Protein AF-A0A3D3NXU4-F1 (afdb_monomer)

Secondary structure (DSSP, 8-state):
--PPP------------PPPPPPSEEEEETTEEEEPP-TTPPPPSS-SHHHHHHHHHHHHHHHHHHHHHH-S--TTTHHHHHHHGGGGHHHH-SPPHHHHHHHHHTS-SS--PPPEEEETTEEEETTHHHHHHHHHHHHHHIIIIISS--HHHHHHHHHHHTT--TTS-----SBPPTTS-SSHHHHHHHHHHHHHHSTTTTTT---HHHHHHHHHHHHHHHHPPPSSHHHHHHHHHHHHHSTTSS-HHHHHHHHHHHHHT--TTS---GGGGS-GGGTS-B--

Nearest PDB structures (foldseek):
  6crl-assembly1_A  TM=3.590E-01  e=2.665E+00  Porphyromonas gingivalis W83
  8khv-assembly1_A  TM=3.926E-01  e=4.636E+00  Spirosoma fluviale

Radius of gyration: 23.17 Å; Cα contacts (8 Å, |Δi|>4): 387; chains: 1; bounding box: 87×52×62 Å

Sequence (284 aa):
MKSAPILLALAGVTALAATKPKPEFQYQSAGIAIPVPTADEPKAAAFGPESVRAAARYMEDGALSWVREKSCVNCHTTGPYLSERPALTPWLGKPSEEVLANFIEAVPEQVKPQQETEKDGHRYYAGSWTSIWRSLGLAEWDRHVTGALSPHTDLSLREMFERQSASGAFVSYGEVEIPHITTDFELTLQAARAVTAAPGWLEKQTDPALLARIGKMKDWLRDAPPRNDFDRVLRLQLAHYFPGLVTPAQTGSALALLAAKQHADGGWSTRDFSAVEDWHYKMS

pLDDT: mean 88.88, std 15.05, range [32.56, 98.81]

Structure (mmCIF, N/CA/C/O backbone):
data_AF-A0A3D3NXU4-F1
#
_entry.id   AF-A0A3D3NXU4-F1
#
loop_
_atom_site.group_PDB
_atom_site.id
_atom_site.type_symbol
_atom_site.label_atom_id
_atom_site.label_alt_id
_atom_site.label_comp_id
_atom_site.label_asym_id
_atom_site.label_entity_id
_atom_site.label_seq_id
_atom_site.pdbx_PDB_ins_code
_atom_site.Cartn_x
_atom_site.Cartn_y
_atom_site.Cartn_z
_atom_site.occupancy
_atom_site.B_iso_or_equiv
_atom_site.auth_seq_id
_atom_site.auth_comp_id
_atom_site.auth_asym_id
_atom_site.auth_atom_id
_atom_site.pdbx_PDB_model_num
ATOM 1 N N . MET A 1 1 ? 65.497 -30.003 37.785 1.00 41.75 1 MET A N 1
ATOM 2 C CA . MET A 1 1 ? 64.188 -29.357 38.018 1.00 41.75 1 MET A CA 1
ATOM 3 C C . MET A 1 1 ? 63.378 -29.497 36.740 1.00 41.75 1 MET A C 1
ATOM 5 O O . MET A 1 1 ? 63.751 -28.898 35.744 1.00 41.75 1 MET A O 1
ATOM 9 N N . LYS A 1 2 ? 62.393 -30.402 36.714 1.00 34.44 2 LYS A N 1
ATOM 10 C CA . LYS A 1 2 ? 61.568 -30.687 35.530 1.00 34.44 2 LYS A CA 1
ATOM 11 C C . LYS A 1 2 ? 60.219 -29.995 35.716 1.00 34.44 2 LYS A C 1
ATOM 13 O O . LYS A 1 2 ? 59.498 -30.324 36.652 1.00 34.44 2 LYS A O 1
ATOM 18 N N . SER A 1 3 ? 59.940 -29.014 34.870 1.00 34.72 3 SER A N 1
ATOM 19 C CA . SER A 1 3 ? 58.708 -28.227 34.866 1.00 34.72 3 SER A CA 1
ATOM 20 C C . SER A 1 3 ? 57.551 -29.073 34.326 1.00 34.72 3 SER A C 1
ATOM 22 O O . SER A 1 3 ? 57.655 -29.628 33.233 1.00 34.72 3 SER A O 1
ATOM 24 N N . ALA A 1 4 ? 56.471 -29.196 35.098 1.00 32.56 4 ALA A N 1
ATOM 25 C CA . ALA A 1 4 ? 55.228 -29.840 34.677 1.00 32.56 4 ALA A CA 1
ATOM 26 C C . ALA A 1 4 ? 54.357 -28.846 33.882 1.00 32.56 4 ALA A C 1
ATOM 28 O O . ALA A 1 4 ? 54.323 -27.668 34.249 1.00 32.56 4 ALA A O 1
ATOM 29 N N . PRO A 1 5 ? 53.640 -29.269 32.826 1.00 40.19 5 PRO A N 1
ATOM 30 C CA . PRO A 1 5 ? 52.708 -28.395 32.133 1.00 40.19 5 PRO A CA 1
ATOM 31 C C . PRO A 1 5 ? 51.390 -28.319 32.914 1.00 40.19 5 PRO A C 1
ATOM 33 O O . PRO A 1 5 ? 50.798 -29.336 33.275 1.00 40.19 5 PRO A O 1
ATOM 36 N N . ILE A 1 6 ? 50.933 -27.096 33.172 1.00 38.22 6 ILE A N 1
ATOM 37 C CA . ILE A 1 6 ? 49.609 -26.807 33.724 1.00 38.22 6 ILE A CA 1
ATOM 38 C C . ILE A 1 6 ? 48.600 -26.952 32.579 1.00 38.22 6 ILE A C 1
ATOM 40 O O . ILE A 1 6 ? 48.608 -26.159 31.639 1.00 38.22 6 ILE A O 1
ATOM 44 N N . LEU A 1 7 ? 47.740 -27.971 32.649 1.00 35.03 7 LEU A N 1
ATOM 45 C CA . LEU A 1 7 ? 46.549 -28.066 31.806 1.00 35.03 7 LEU A CA 1
ATOM 46 C C . LEU A 1 7 ? 45.535 -27.020 32.295 1.00 35.03 7 LEU A C 1
ATOM 48 O O . LEU A 1 7 ? 44.917 -27.189 33.345 1.00 35.03 7 LEU A O 1
ATOM 52 N N . LEU A 1 8 ? 45.365 -25.937 31.537 1.00 37.75 8 LEU A N 1
ATOM 53 C CA . LEU A 1 8 ? 44.243 -25.019 31.713 1.00 37.75 8 LEU A CA 1
ATOM 54 C C . LEU A 1 8 ? 43.010 -25.648 31.047 1.00 37.75 8 LEU A C 1
ATOM 56 O O . LEU A 1 8 ? 42.896 -25.669 29.822 1.00 37.75 8 LEU A O 1
ATOM 60 N N . ALA A 1 9 ? 42.096 -26.194 31.845 1.00 37.34 9 ALA A N 1
ATOM 61 C CA . ALA A 1 9 ? 40.790 -26.619 31.358 1.00 37.34 9 ALA A CA 1
ATOM 62 C C . ALA A 1 9 ? 39.940 -25.371 31.061 1.00 37.34 9 ALA A C 1
ATOM 64 O O . ALA A 1 9 ? 39.462 -24.707 31.982 1.00 37.34 9 ALA A O 1
ATOM 65 N N . LEU A 1 10 ? 39.754 -25.037 29.779 1.00 42.12 10 LEU A N 1
ATOM 66 C CA . LEU A 1 10 ? 38.713 -24.099 29.362 1.00 42.12 10 LEU A CA 1
ATOM 67 C C . LEU A 1 10 ? 37.350 -24.766 29.586 1.00 42.12 10 LEU A C 1
ATOM 69 O O . LEU A 1 10 ? 36.904 -25.586 28.785 1.00 42.12 10 LEU A O 1
ATOM 73 N N . ALA A 1 11 ? 36.679 -24.408 30.678 1.00 41.69 11 ALA A N 1
ATOM 74 C CA . ALA A 1 11 ? 35.260 -24.677 30.846 1.00 41.69 11 ALA A CA 1
ATOM 75 C C . ALA A 1 11 ? 34.479 -23.764 29.887 1.00 41.69 11 ALA A C 1
ATOM 77 O O . ALA A 1 11 ? 34.244 -22.590 30.169 1.00 41.69 11 ALA A O 1
ATOM 78 N N . GLY A 1 12 ? 34.117 -24.298 28.721 1.00 41.03 12 GLY A N 1
ATOM 79 C CA . GLY A 1 12 ? 33.196 -23.648 27.798 1.00 41.03 12 GLY A CA 1
ATOM 80 C C . GLY A 1 12 ? 31.799 -23.606 28.408 1.00 41.03 12 GLY A C 1
ATOM 81 O O . GLY A 1 12 ? 31.070 -24.594 28.357 1.00 41.03 12 GLY A O 1
ATOM 82 N N . VAL A 1 13 ? 31.419 -22.467 28.984 1.00 44.47 13 VAL A N 1
ATOM 83 C CA . VAL A 1 13 ? 30.023 -22.187 29.329 1.00 44.47 13 VAL A CA 1
ATOM 84 C C . VAL A 1 13 ? 29.295 -21.884 28.023 1.00 44.47 13 VAL A C 1
ATOM 86 O O . VAL A 1 13 ? 29.290 -20.757 27.533 1.00 44.47 13 VAL A O 1
ATOM 89 N N . THR A 1 14 ? 28.707 -22.913 27.422 1.00 46.19 14 THR A N 1
ATOM 90 C CA . THR A 1 14 ? 27.688 -22.742 26.389 1.00 46.19 14 THR A CA 1
ATOM 91 C C . THR A 1 14 ? 26.425 -22.243 27.080 1.00 46.19 14 THR A C 1
ATOM 93 O O . THR A 1 14 ? 25.644 -23.011 27.636 1.00 46.19 14 THR A O 1
ATOM 96 N N . ALA A 1 15 ? 26.237 -20.925 27.099 1.00 48.47 15 ALA A N 1
ATOM 97 C CA . ALA A 1 15 ? 24.956 -20.344 27.461 1.00 48.47 15 ALA A CA 1
ATOM 98 C C . ALA A 1 15 ? 23.952 -20.708 26.357 1.00 48.47 15 ALA A C 1
ATOM 100 O O . ALA A 1 15 ? 23.868 -20.040 25.328 1.00 48.47 15 ALA A O 1
ATOM 101 N N . LEU A 1 16 ? 23.222 -21.809 26.549 1.00 48.44 16 LEU A N 1
ATOM 102 C CA . LEU A 1 16 ? 21.999 -22.090 25.807 1.00 48.44 16 LEU A CA 1
ATOM 103 C C . LEU A 1 16 ? 21.055 -20.915 26.070 1.00 48.44 16 LEU A C 1
ATOM 105 O O . LEU A 1 16 ? 20.553 -20.756 27.182 1.00 48.44 16 LEU A O 1
ATOM 109 N N . ALA A 1 17 ? 20.867 -20.054 25.070 1.00 53.06 17 ALA A N 1
ATOM 110 C CA . ALA A 1 17 ? 19.869 -19.001 25.127 1.00 53.06 17 ALA A CA 1
ATOM 111 C C . ALA A 1 17 ? 18.510 -19.662 25.399 1.00 53.06 17 ALA A C 1
ATOM 113 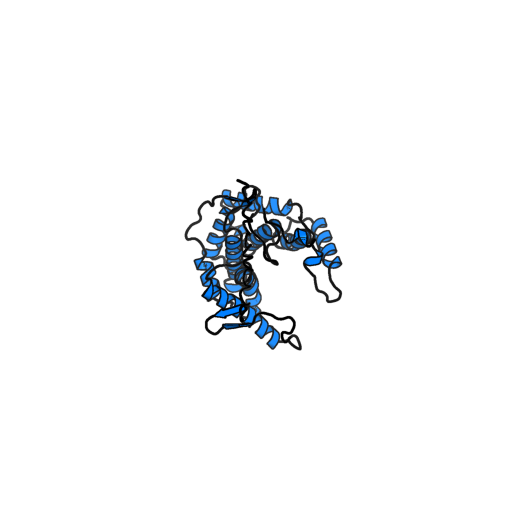O O . ALA A 1 17 ? 17.988 -20.387 24.553 1.00 53.06 17 ALA A O 1
ATOM 114 N N . ALA A 1 18 ? 17.974 -19.467 26.605 1.00 56.06 18 ALA A N 1
ATOM 115 C CA . ALA A 1 18 ? 16.667 -19.984 26.970 1.00 56.06 18 ALA A CA 1
ATOM 116 C C . ALA A 1 18 ? 15.633 -19.406 25.997 1.00 56.06 18 ALA A C 1
ATOM 118 O O . ALA A 1 18 ? 15.482 -18.186 25.885 1.00 56.06 18 ALA A O 1
ATOM 119 N N . THR A 1 19 ? 14.947 -20.281 25.265 1.00 62.41 19 THR A N 1
ATOM 120 C CA . THR A 1 19 ? 13.846 -19.887 24.394 1.00 62.41 19 THR A CA 1
ATOM 121 C C . THR A 1 19 ? 12.764 -19.259 25.264 1.00 62.41 19 THR A C 1
ATOM 123 O O . THR A 1 19 ? 12.227 -19.896 26.171 1.00 62.41 19 THR A O 1
ATOM 126 N N . LYS A 1 20 ? 12.473 -17.972 25.039 1.00 66.12 20 LYS A N 1
ATOM 127 C CA . LYS A 1 20 ? 11.367 -17.303 25.733 1.00 66.12 20 LYS A CA 1
ATOM 128 C C . LYS A 1 20 ? 10.079 -18.095 25.464 1.00 66.12 20 LYS A C 1
ATOM 130 O O . LYS A 1 20 ? 9.863 -18.490 24.314 1.00 66.12 20 LYS A O 1
ATOM 135 N N . PRO A 1 21 ? 9.236 -18.339 26.484 1.00 76.38 21 PRO A N 1
ATOM 136 C CA . PRO A 1 21 ? 7.956 -18.994 26.266 1.00 76.38 21 PRO A CA 1
ATOM 137 C C . PRO A 1 21 ? 7.141 -18.178 25.259 1.00 76.38 21 PRO A C 1
ATOM 139 O O . PRO A 1 21 ? 7.146 -16.945 25.304 1.00 76.38 21 PRO A O 1
ATOM 142 N N . LYS A 1 22 ? 6.481 -18.870 24.323 1.00 77.06 22 LYS A N 1
ATOM 143 C CA . LYS A 1 22 ? 5.578 -18.219 23.368 1.00 77.06 22 LYS A CA 1
ATOM 144 C C . LYS A 1 22 ? 4.460 -17.512 24.149 1.00 77.06 22 LYS A C 1
ATOM 146 O O . LYS A 1 22 ? 3.996 -18.079 25.141 1.00 77.06 22 LYS A O 1
ATOM 151 N N . PRO A 1 23 ? 4.044 -16.301 23.740 1.00 83.88 23 PRO A N 1
ATOM 152 C CA . PRO A 1 23 ? 2.923 -15.631 24.384 1.00 83.88 23 PRO A CA 1
ATOM 153 C C . PRO A 1 23 ? 1.650 -16.471 24.224 1.00 83.88 23 PRO A C 1
ATOM 155 O O . PRO A 1 23 ? 1.498 -17.192 23.241 1.00 83.88 23 PRO A O 1
ATOM 158 N N . GLU A 1 24 ? 0.745 -16.384 25.196 1.00 87.94 24 GLU A N 1
ATOM 159 C CA . GLU A 1 24 ? -0.556 -17.065 25.142 1.00 87.94 24 GLU A CA 1
ATOM 160 C C . GLU A 1 24 ? -1.484 -16.424 24.095 1.00 87.94 24 GLU A C 1
ATOM 162 O O . GLU A 1 24 ? -2.215 -17.112 23.380 1.00 87.94 24 GLU A O 1
ATOM 167 N N . PHE A 1 25 ? -1.395 -15.101 23.954 1.00 91.31 2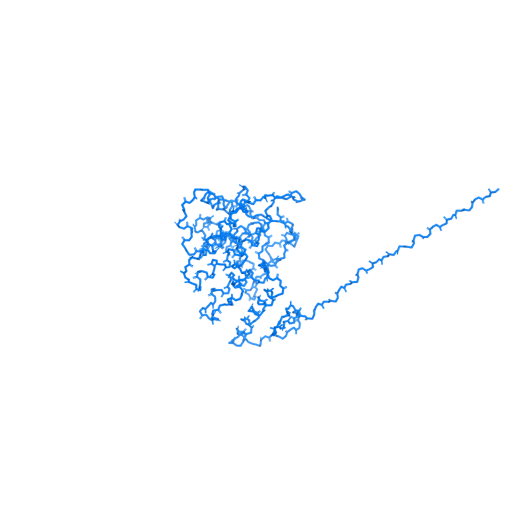5 PHE A N 1
ATOM 168 C CA . PHE A 1 25 ? -2.213 -14.305 23.049 1.00 91.31 25 PHE A CA 1
ATOM 169 C C . PHE A 1 25 ? -1.366 -13.686 21.938 1.00 91.31 25 PHE A C 1
ATOM 171 O O . PHE A 1 25 ? -0.268 -13.184 22.182 1.00 91.31 25 PHE A O 1
ATOM 178 N N . GLN A 1 26 ? -1.902 -13.696 20.719 1.00 89.44 26 GLN A N 1
ATOM 179 C CA . GLN A 1 26 ? -1.393 -12.894 19.610 1.00 89.44 26 GLN A CA 1
ATOM 180 C C . GLN A 1 26 ? -1.627 -11.400 19.878 1.00 89.44 26 GLN A C 1
ATOM 182 O O . GLN A 1 26 ? -0.735 -10.590 19.639 1.00 89.44 26 GLN A O 1
ATOM 187 N N . TYR A 1 27 ? -2.810 -11.054 20.400 1.00 90.56 27 TYR A N 1
ATOM 188 C CA . TYR A 1 27 ? -3.193 -9.689 20.766 1.00 90.56 27 TYR A CA 1
ATOM 189 C C . TYR A 1 27 ? -3.897 -9.680 22.122 1.00 90.56 27 TYR A C 1
ATOM 191 O O . TYR A 1 27 ? -4.802 -10.494 22.345 1.00 90.56 27 TYR A O 1
ATOM 199 N N . GLN A 1 28 ? -3.508 -8.766 23.017 1.00 91.44 28 GLN A N 1
ATOM 200 C CA . GLN A 1 28 ? -4.114 -8.652 24.340 1.00 91.44 28 GLN A CA 1
ATOM 201 C C . GLN A 1 28 ? -4.127 -7.204 24.846 1.00 91.44 28 GLN A C 1
ATOM 203 O O . GLN A 1 28 ? -3.157 -6.702 25.409 1.00 91.44 28 GLN A O 1
ATOM 208 N N . SER A 1 29 ? -5.291 -6.566 24.757 1.00 91.81 29 SER A N 1
ATOM 209 C CA . SER A 1 29 ? -5.538 -5.217 25.279 1.00 91.81 29 SER A CA 1
ATOM 210 C C . SER A 1 29 ? -6.929 -5.138 25.905 1.00 91.81 29 SER A C 1
ATOM 212 O O . SER A 1 29 ? -7.706 -6.076 25.798 1.00 91.81 29 SER A O 1
ATOM 214 N N . ALA A 1 30 ? -7.260 -4.049 26.600 1.00 86.88 30 ALA A N 1
ATOM 215 C CA . ALA A 1 30 ? -8.514 -3.895 27.349 1.00 86.88 30 ALA A CA 1
ATOM 216 C C . ALA A 1 30 ? -9.770 -4.441 26.617 1.00 86.88 30 ALA A C 1
ATOM 218 O O . ALA A 1 30 ? -10.293 -3.809 25.700 1.00 86.88 30 ALA A O 1
ATOM 219 N N . GLY A 1 31 ? -10.262 -5.612 27.050 1.00 89.19 31 GLY A N 1
ATOM 220 C CA . GLY A 1 31 ? -11.449 -6.285 26.493 1.00 89.19 31 GLY A CA 1
ATOM 221 C C . GLY A 1 31 ? -11.219 -7.131 25.229 1.00 89.19 31 GLY A C 1
ATOM 222 O O . GLY A 1 31 ? -12.157 -7.761 24.746 1.00 89.19 31 GLY A O 1
ATOM 223 N N . ILE A 1 32 ? -9.991 -7.181 24.714 1.00 94.69 32 ILE A N 1
ATOM 224 C CA . ILE A 1 32 ? -9.571 -7.926 23.526 1.00 94.69 32 ILE A CA 1
ATOM 225 C C . ILE A 1 32 ? -8.536 -8.973 23.941 1.00 94.69 32 ILE A C 1
ATOM 227 O O . ILE A 1 32 ? -7.494 -8.650 24.506 1.00 94.69 32 ILE A O 1
ATOM 231 N N . ALA A 1 33 ? -8.812 -10.234 23.626 1.00 93.81 33 ALA A N 1
ATOM 232 C CA . ALA A 1 33 ? -7.872 -11.333 23.791 1.00 93.81 33 ALA A CA 1
ATOM 233 C C . ALA A 1 33 ? -8.007 -12.267 22.588 1.00 93.81 33 ALA A C 1
ATOM 235 O O . ALA A 1 33 ? -9.033 -12.931 22.420 1.00 93.81 33 ALA A O 1
ATOM 236 N N . ILE A 1 34 ? -6.990 -12.276 21.729 1.00 92.12 34 ILE A N 1
ATOM 237 C CA . ILE A 1 34 ? -6.920 -13.131 20.543 1.00 92.12 34 ILE A CA 1
ATOM 238 C C . ILE A 1 34 ? -5.816 -14.160 20.797 1.00 92.12 34 ILE A C 1
ATOM 240 O O . ILE A 1 34 ? -4.662 -13.753 20.959 1.00 92.12 34 ILE A O 1
ATOM 244 N N . PRO A 1 35 ? -6.131 -15.465 20.881 1.00 91.31 35 PRO A N 1
ATOM 245 C CA . PRO A 1 35 ? -5.131 -16.495 21.145 1.00 91.31 35 PRO A CA 1
ATOM 246 C C . PRO A 1 35 ? -4.127 -16.591 19.993 1.00 91.31 35 PRO A C 1
ATOM 248 O O . PRO A 1 35 ? -4.413 -16.186 18.867 1.00 91.31 35 PRO A O 1
ATOM 251 N N . VAL A 1 36 ? -2.945 -17.142 20.266 1.00 90.19 36 VAL A N 1
ATOM 252 C CA . VAL A 1 36 ? -2.003 -17.486 19.191 1.00 90.19 36 VAL A CA 1
ATOM 253 C C . VAL A 1 36 ? -2.639 -18.535 18.263 1.00 90.19 36 VAL A C 1
ATOM 255 O O . VAL A 1 36 ? -3.165 -19.529 18.769 1.00 90.19 36 VAL A O 1
ATOM 258 N N . PRO A 1 37 ? -2.586 -18.352 16.927 1.00 87.94 37 PRO A N 1
ATOM 259 C CA . PRO A 1 37 ? -3.147 -19.315 15.983 1.00 87.94 37 PRO A CA 1
ATOM 260 C C . PRO A 1 37 ? -2.453 -20.677 16.097 1.00 87.94 37 PRO A C 1
ATOM 262 O O . PRO A 1 37 ? -1.239 -20.768 16.313 1.00 87.94 37 PRO A O 1
ATOM 265 N N . THR A 1 38 ? -3.225 -21.752 15.932 1.00 89.12 38 THR A N 1
ATOM 266 C CA . THR A 1 38 ? -2.724 -23.135 16.000 1.00 89.12 38 THR A CA 1
ATOM 267 C C . THR A 1 38 ? -3.206 -23.948 14.806 1.00 89.12 38 THR A C 1
ATOM 269 O O . THR A 1 38 ? -4.239 -23.643 14.219 1.00 89.12 38 THR A O 1
ATOM 272 N N . ALA A 1 39 ? -2.476 -25.009 14.449 1.00 90.81 39 ALA A N 1
ATOM 273 C CA . ALA A 1 39 ? -2.871 -25.893 13.347 1.00 90.81 39 ALA A CA 1
ATOM 274 C C . ALA A 1 39 ? -4.231 -26.580 13.585 1.00 90.81 39 ALA A C 1
ATOM 276 O O . ALA A 1 39 ? -4.929 -26.913 12.627 1.00 90.81 39 ALA A O 1
ATOM 277 N N . ASP A 1 40 ? -4.601 -26.743 14.856 1.00 89.75 40 ASP A N 1
ATOM 278 C CA . ASP A 1 40 ? -5.813 -27.422 15.308 1.00 89.75 40 ASP A CA 1
ATOM 279 C C . ASP A 1 40 ? -6.930 -26.439 15.703 1.00 89.75 40 ASP A C 1
ATOM 281 O O . ASP A 1 40 ? -7.897 -26.827 16.363 1.00 89.75 40 ASP A O 1
ATOM 285 N N . GLU A 1 41 ? -6.815 -25.156 15.336 1.00 89.00 41 GLU A N 1
ATOM 286 C CA . GLU A 1 41 ? -7.836 -24.171 15.684 1.00 89.00 41 GLU A CA 1
ATOM 287 C C . GLU A 1 41 ? -9.200 -24.518 15.047 1.00 89.00 41 GLU A C 1
ATOM 289 O O . GLU A 1 41 ? -9.259 -24.963 13.892 1.00 89.00 41 GLU A O 1
ATOM 294 N N . PRO A 1 42 ? -10.322 -24.332 15.772 1.00 89.19 42 PRO A N 1
ATOM 295 C CA . PRO A 1 42 ? -11.642 -24.625 15.234 1.00 89.19 42 PRO A CA 1
ATOM 296 C C . PRO A 1 42 ? -11.930 -23.799 13.980 1.00 89.19 42 PRO A C 1
ATOM 298 O O . PRO A 1 42 ? -11.921 -22.569 14.005 1.00 89.19 42 PRO A O 1
ATOM 301 N N . LYS A 1 43 ? -12.251 -24.482 12.882 1.00 89.25 43 LYS A N 1
ATOM 302 C CA . LYS A 1 43 ? -12.654 -23.839 11.628 1.00 89.25 43 LYS A CA 1
ATOM 303 C C . LYS A 1 43 ? -14.164 -23.646 11.599 1.00 89.25 43 LYS A C 1
ATOM 305 O O . LYS A 1 43 ? -14.918 -24.485 12.095 1.00 89.25 43 LYS A O 1
ATOM 310 N N . ALA A 1 44 ? -14.618 -22.561 10.975 1.00 90.50 44 ALA A N 1
ATOM 311 C CA . ALA A 1 44 ? -16.039 -22.380 10.705 1.00 90.50 44 ALA A CA 1
ATOM 312 C C . ALA A 1 44 ? -16.551 -23.539 9.831 1.00 90.50 44 ALA A C 1
ATOM 314 O O . ALA A 1 44 ? -15.975 -23.828 8.783 1.00 90.50 44 ALA A O 1
ATOM 315 N N . ALA A 1 45 ? -17.637 -24.193 10.253 1.00 91.56 45 ALA A N 1
ATOM 316 C CA . ALA A 1 45 ? -18.194 -25.343 9.535 1.00 91.56 45 ALA A CA 1
ATOM 317 C C . ALA A 1 45 ? -18.754 -24.972 8.149 1.00 91.56 45 ALA A C 1
ATOM 319 O O . ALA A 1 45 ? -18.797 -25.808 7.250 1.00 91.56 45 ALA A O 1
ATOM 320 N N . ALA A 1 46 ? -19.184 -23.721 7.980 1.00 94.06 46 ALA A N 1
ATOM 321 C CA . ALA A 1 46 ? -19.641 -23.168 6.716 1.00 94.06 46 ALA A CA 1
ATOM 322 C C . ALA A 1 46 ? -19.375 -21.660 6.666 1.00 94.06 46 ALA A C 1
ATOM 324 O O . ALA A 1 46 ? -19.376 -20.979 7.696 1.00 94.06 46 ALA A O 1
ATOM 325 N N . PHE A 1 47 ? -19.193 -21.138 5.455 1.00 93.75 47 PHE A N 1
ATOM 326 C CA . PHE A 1 47 ? -19.179 -19.701 5.214 1.00 93.75 47 PHE A CA 1
ATOM 327 C C . PHE A 1 47 ? -20.598 -19.129 5.346 1.00 93.75 47 PHE A C 1
ATOM 329 O O . PHE A 1 47 ? -21.546 -19.657 4.765 1.00 93.75 47 PHE A O 1
ATOM 336 N N . GLY A 1 48 ? -20.752 -18.041 6.099 1.00 94.31 48 GLY A N 1
ATOM 337 C CA . GLY A 1 48 ? -22.037 -17.380 6.304 1.00 94.31 48 GLY A CA 1
ATOM 338 C C . GLY A 1 48 ? -21.936 -16.115 7.163 1.00 94.31 48 GLY A C 1
ATOM 339 O O . GLY A 1 48 ? -20.837 -15.648 7.464 1.00 94.31 48 GLY A O 1
ATOM 340 N N . PRO A 1 49 ? -23.074 -15.546 7.597 1.00 92.94 49 PRO A N 1
ATOM 341 C CA . PRO A 1 49 ? -23.091 -14.288 8.344 1.00 92.94 49 PRO A CA 1
ATOM 342 C C . PRO A 1 49 ? -22.246 -14.303 9.626 1.00 92.94 49 PRO A C 1
ATOM 344 O O . PRO A 1 49 ? -21.601 -13.305 9.939 1.00 92.94 49 PRO A O 1
ATOM 347 N N . GLU A 1 50 ? -22.213 -15.427 10.349 1.00 92.44 50 GLU A N 1
ATOM 348 C CA . GLU A 1 50 ? -21.401 -15.551 11.568 1.00 92.44 50 GLU A CA 1
ATOM 349 C C . GLU A 1 50 ? -19.900 -15.581 11.275 1.00 92.44 50 GLU A C 1
ATOM 351 O O . GLU A 1 50 ? -19.139 -14.905 11.962 1.00 92.44 50 GLU A O 1
ATOM 356 N N . SER A 1 51 ? -19.457 -16.300 10.235 1.00 93.81 51 SER A N 1
ATOM 357 C CA . SER A 1 51 ? -18.035 -16.315 9.868 1.00 93.81 51 SER A CA 1
ATOM 358 C C . SER A 1 51 ? -17.574 -14.940 9.380 1.00 93.81 51 SER A C 1
ATOM 360 O O . SER A 1 51 ? -16.462 -14.525 9.690 1.00 93.81 51 SER A O 1
ATOM 362 N N . VAL A 1 52 ? -18.440 -14.198 8.676 1.00 93.44 52 VAL A N 1
ATOM 363 C CA . VAL A 1 52 ? -18.167 -12.808 8.272 1.00 93.44 52 VAL A CA 1
ATOM 364 C C . VAL A 1 52 ? -18.054 -11.892 9.493 1.00 93.44 52 VAL A C 1
ATOM 366 O O . VAL A 1 52 ? -17.104 -11.118 9.578 1.00 93.44 52 VAL A O 1
ATOM 369 N N . ARG A 1 53 ? -18.968 -12.000 10.470 1.00 92.56 53 ARG A N 1
ATOM 370 C CA . ARG A 1 53 ? -18.883 -11.241 11.731 1.00 92.56 53 ARG A CA 1
ATOM 371 C C . ARG A 1 53 ? -17.621 -11.566 12.523 1.00 92.56 53 ARG A C 1
ATOM 373 O O . ARG A 1 53 ? -16.982 -10.650 13.030 1.00 92.56 53 ARG A O 1
ATOM 380 N N . ALA A 1 54 ? -17.255 -12.842 12.618 1.00 92.94 54 ALA A N 1
ATOM 381 C CA . ALA A 1 54 ? -16.041 -13.273 13.303 1.00 92.94 54 ALA A CA 1
ATOM 382 C C . ALA A 1 54 ? -14.779 -12.728 12.616 1.00 92.94 54 ALA A C 1
ATOM 384 O O . ALA A 1 54 ? -13.908 -12.190 13.294 1.00 92.94 54 ALA A O 1
ATOM 385 N N . ALA A 1 55 ? -14.712 -12.790 11.280 1.00 92.88 55 ALA A N 1
ATOM 386 C CA . ALA A 1 55 ? -13.608 -12.224 10.506 1.00 92.88 55 ALA A CA 1
ATOM 387 C C . ALA A 1 55 ? -13.516 -10.698 10.669 1.00 92.88 55 ALA A C 1
ATOM 389 O O . ALA A 1 55 ? -12.435 -10.170 10.919 1.00 92.88 55 ALA A O 1
ATOM 390 N N . ALA A 1 56 ? -14.651 -9.993 10.597 1.00 93.81 56 ALA A N 1
ATOM 391 C CA . ALA A 1 56 ? -14.710 -8.556 10.847 1.00 93.81 56 ALA A CA 1
ATOM 392 C C . ALA A 1 56 ? -14.206 -8.221 12.256 1.00 93.81 56 ALA A C 1
ATOM 394 O O . ALA A 1 56 ? -13.316 -7.391 12.400 1.00 93.81 56 ALA A O 1
ATOM 395 N N . ARG A 1 57 ? -14.699 -8.924 13.285 1.00 93.75 57 ARG A N 1
ATOM 396 C CA . ARG A 1 57 ? -14.248 -8.740 14.668 1.00 93.75 57 ARG A CA 1
ATOM 397 C C . ARG A 1 57 ? -12.749 -8.989 14.824 1.00 93.75 57 ARG A C 1
ATOM 399 O O . ARG A 1 57 ? -12.094 -8.188 15.468 1.00 93.75 57 ARG A O 1
ATOM 406 N N . TYR A 1 58 ? -12.201 -10.049 14.229 1.00 93.19 58 TYR A N 1
ATOM 407 C CA . TYR A 1 58 ? -10.763 -10.339 14.293 1.00 93.19 58 TYR A CA 1
ATOM 408 C C . TYR A 1 58 ? -9.920 -9.204 13.692 1.00 93.19 58 TYR A C 1
ATOM 410 O O . TYR A 1 58 ? -8.952 -8.770 14.314 1.00 93.19 58 TYR A O 1
ATOM 418 N N . MET A 1 59 ? -10.313 -8.687 12.520 1.00 92.88 59 MET A N 1
ATOM 419 C CA . MET A 1 59 ? -9.629 -7.553 11.885 1.00 92.88 59 MET A CA 1
ATOM 420 C C . MET A 1 59 ? -9.684 -6.283 12.750 1.00 92.88 59 MET A C 1
ATOM 422 O O . MET A 1 59 ? -8.663 -5.618 12.917 1.00 92.88 59 MET A O 1
ATOM 426 N N . GLU A 1 60 ? -10.855 -5.953 13.305 1.00 94.56 60 GLU A N 1
ATOM 427 C CA . GLU A 1 60 ? -11.057 -4.777 14.167 1.00 94.56 60 GLU A CA 1
ATOM 428 C C . GLU A 1 60 ? -10.277 -4.889 15.484 1.00 94.56 60 GLU A C 1
ATOM 430 O O . GLU A 1 60 ? -9.504 -3.998 15.838 1.00 94.56 60 GLU A O 1
ATOM 435 N N . ASP A 1 61 ? -10.442 -6.005 16.193 1.00 95.25 61 ASP A N 1
ATOM 436 C CA . ASP A 1 61 ? -9.831 -6.241 17.498 1.00 95.25 61 ASP A CA 1
ATOM 437 C C . ASP A 1 61 ? -8.296 -6.292 17.395 1.00 95.25 61 ASP A C 1
ATOM 439 O O . ASP A 1 61 ? -7.600 -5.719 18.235 1.00 95.25 61 ASP A O 1
ATOM 443 N N . GLY A 1 62 ? -7.749 -6.926 16.349 1.00 93.50 62 GLY A N 1
ATOM 444 C CA . GLY A 1 62 ? -6.304 -6.965 16.113 1.00 93.50 62 GLY A CA 1
ATOM 445 C C . GLY A 1 62 ? -5.709 -5.571 15.893 1.00 93.50 62 GLY A C 1
ATOM 446 O O . GLY A 1 62 ? -4.697 -5.222 16.507 1.00 93.50 62 GLY A O 1
ATOM 447 N N . ALA A 1 63 ? -6.364 -4.741 15.075 1.00 94.50 63 ALA A N 1
ATOM 448 C CA . ALA A 1 63 ? -5.930 -3.366 14.830 1.00 94.50 63 ALA A CA 1
ATOM 449 C C . ALA A 1 63 ? -6.035 -2.487 16.087 1.00 94.50 63 ALA A C 1
ATOM 451 O O . ALA A 1 63 ? -5.087 -1.767 16.410 1.00 94.50 63 ALA A O 1
ATOM 452 N N . LEU A 1 64 ? -7.139 -2.584 16.836 1.00 94.88 64 LEU A N 1
ATOM 453 C CA . LEU A 1 64 ? -7.331 -1.856 18.094 1.00 94.88 64 LEU A CA 1
ATOM 454 C C . LEU A 1 64 ? -6.295 -2.248 19.150 1.00 94.88 64 LEU A C 1
ATOM 456 O O . LEU A 1 64 ? -5.693 -1.373 19.773 1.00 94.88 64 LEU A O 1
ATOM 460 N N . SER A 1 65 ? -6.048 -3.549 19.337 1.00 94.38 65 SER A N 1
ATOM 461 C CA . SER A 1 65 ? -5.047 -4.011 20.303 1.00 94.38 65 SER A CA 1
ATOM 462 C C . SER A 1 65 ? -3.663 -3.485 19.964 1.00 94.38 65 SER A C 1
ATOM 464 O O . SER A 1 65 ? -2.952 -2.998 20.841 1.00 94.38 65 SER A O 1
ATOM 466 N N . TRP A 1 66 ? -3.307 -3.499 18.678 1.00 92.50 66 TRP A N 1
ATOM 467 C CA . TRP A 1 66 ? -2.026 -2.975 18.230 1.00 92.50 66 TRP A CA 1
ATOM 468 C C . TRP A 1 66 ? -1.866 -1.479 18.512 1.00 92.50 66 TRP A C 1
ATOM 470 O O . TRP A 1 66 ? -0.850 -1.068 19.076 1.00 92.50 66 TRP A O 1
ATOM 480 N N . VAL A 1 67 ? -2.860 -0.660 18.157 1.00 92.31 67 VAL A N 1
ATOM 481 C CA . VAL A 1 67 ? -2.808 0.794 18.388 1.00 92.31 67 VAL A CA 1
ATOM 482 C C . VAL A 1 67 ? -2.677 1.113 19.878 1.00 92.31 67 VAL A C 1
ATOM 484 O O . VAL A 1 67 ? -1.855 1.952 20.252 1.00 92.31 67 VAL A O 1
ATOM 487 N N . ARG A 1 68 ? -3.415 0.403 20.736 1.00 92.12 68 ARG A N 1
ATOM 488 C CA . ARG A 1 68 ? -3.401 0.612 22.192 1.00 92.12 68 ARG A CA 1
ATOM 489 C C . ARG A 1 68 ? -2.089 0.199 22.854 1.00 92.12 68 ARG A C 1
ATOM 491 O O . ARG A 1 68 ? -1.694 0.804 23.844 1.00 92.12 68 ARG A O 1
ATOM 498 N N . GLU A 1 69 ? -1.420 -0.828 22.335 1.00 87.88 69 GLU A N 1
ATOM 499 C CA . GLU A 1 69 ? -0.186 -1.353 22.932 1.00 87.88 69 GLU A CA 1
ATOM 500 C C . GLU A 1 69 ? 1.097 -0.744 22.354 1.00 87.88 69 GLU A C 1
ATOM 502 O O . GLU A 1 69 ? 2.102 -0.648 23.060 1.00 87.88 69 GLU A O 1
ATOM 507 N N . LYS A 1 70 ? 1.108 -0.421 21.055 1.00 84.06 70 LYS A N 1
ATOM 508 C CA . LYS A 1 70 ? 2.322 -0.039 20.310 1.00 84.06 70 LYS A CA 1
ATOM 509 C C . LYS A 1 70 ? 2.257 1.365 19.722 1.00 84.06 70 LYS A C 1
ATOM 511 O O . LYS A 1 70 ? 3.308 1.938 19.449 1.00 84.06 70 LYS A O 1
ATOM 516 N N . SER A 1 71 ? 1.048 1.885 19.497 1.00 79.12 71 SER A N 1
ATOM 517 C CA . SER A 1 71 ? 0.773 3.222 18.947 1.00 79.12 71 SER A CA 1
ATOM 518 C C . SER A 1 71 ? 1.545 3.565 17.665 1.00 79.12 71 SER A C 1
ATOM 520 O O . SER A 1 71 ? 1.794 4.736 17.385 1.00 79.12 71 SER A O 1
ATOM 522 N N . CYS A 1 72 ? 1.922 2.558 16.868 1.00 81.94 72 CYS A N 1
ATOM 523 C CA . CYS A 1 72 ? 2.645 2.739 15.614 1.00 81.94 72 CYS A CA 1
ATOM 524 C C . CYS A 1 72 ? 1.852 2.219 14.409 1.00 81.94 72 CYS A C 1
ATOM 526 O O . CYS A 1 72 ? 1.171 1.190 14.480 1.00 81.94 72 CYS A O 1
ATOM 528 N N . VAL A 1 73 ? 2.013 2.904 13.274 1.00 82.75 73 VAL A N 1
ATOM 529 C CA . VAL A 1 73 ? 1.576 2.409 11.965 1.00 82.75 73 VAL A CA 1
ATOM 530 C C . VAL A 1 73 ? 2.515 1.277 11.556 1.00 82.75 73 VAL A C 1
ATOM 532 O O . VAL A 1 73 ? 3.675 1.521 11.212 1.00 82.75 73 VAL A O 1
ATOM 535 N N . ASN A 1 74 ? 2.033 0.035 11.627 1.00 80.31 74 ASN A N 1
ATOM 536 C CA . ASN A 1 74 ? 2.817 -1.143 11.275 1.00 80.31 74 ASN A CA 1
ATOM 537 C C . ASN A 1 74 ? 2.338 -1.766 9.960 1.00 80.31 74 ASN A C 1
ATOM 539 O O . ASN A 1 74 ? 1.166 -1.703 9.600 1.00 80.31 74 ASN A O 1
ATOM 543 N N . CYS A 1 75 ? 3.262 -2.412 9.255 1.00 73.00 75 CYS A N 1
ATOM 544 C CA . CYS A 1 75 ? 3.016 -2.956 7.920 1.00 73.00 75 CYS A CA 1
ATOM 545 C C . CYS A 1 75 ? 2.179 -4.251 7.923 1.00 73.00 75 CYS A C 1
ATOM 547 O O . CYS A 1 75 ? 1.783 -4.708 6.857 1.00 73.00 75 CYS A O 1
ATOM 549 N N . HIS A 1 76 ? 1.913 -4.844 9.094 1.00 78.62 76 HIS A N 1
ATOM 550 C CA . HIS A 1 76 ? 1.336 -6.194 9.224 1.00 78.62 76 HIS A CA 1
ATOM 551 C C . HIS A 1 76 ? 0.040 -6.255 10.029 1.00 78.62 76 HIS A C 1
ATOM 553 O O . HIS A 1 76 ? -0.585 -7.308 10.084 1.00 78.62 76 HIS A O 1
ATOM 559 N N . THR A 1 77 ? -0.375 -5.143 10.642 1.00 86.69 77 THR A N 1
ATOM 560 C CA . THR A 1 77 ? -1.654 -5.065 11.360 1.00 86.69 77 THR A CA 1
ATOM 561 C C . THR A 1 77 ? -2.438 -3.843 10.897 1.00 86.69 77 THR A C 1
ATOM 563 O O . THR A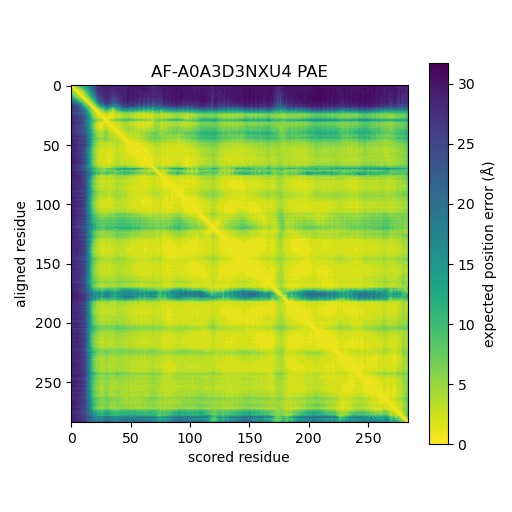 1 77 ? -3.385 -3.961 10.126 1.00 86.69 77 THR A O 1
ATOM 566 N N . THR A 1 78 ? -2.034 -2.650 11.331 1.00 92.31 78 THR A N 1
ATOM 567 C CA . THR A 1 78 ? -2.799 -1.414 11.177 1.00 92.31 78 THR A CA 1
ATOM 568 C C . THR A 1 78 ? -2.675 -0.817 9.778 1.00 92.31 78 THR A C 1
ATOM 570 O O . THR A 1 78 ? -3.661 -0.290 9.273 1.00 92.31 78 THR A O 1
ATOM 573 N N . GLY A 1 79 ? -1.518 -0.954 9.118 1.00 91.81 79 GLY A N 1
ATOM 574 C CA . GLY A 1 79 ? -1.302 -0.581 7.714 1.00 91.81 79 GLY A CA 1
ATOM 575 C C . GLY A 1 79 ? -2.261 -1.308 6.766 1.00 91.81 79 GLY A C 1
ATOM 576 O O . GLY A 1 79 ? -3.105 -0.643 6.161 1.00 91.81 79 GLY A O 1
ATOM 577 N N . PRO A 1 80 ? -2.209 -2.654 6.692 1.00 90.75 80 PRO A N 1
ATOM 578 C CA . PRO A 1 80 ? -3.156 -3.444 5.911 1.00 90.75 80 PRO A CA 1
ATOM 579 C C . PRO A 1 80 ? -4.609 -3.175 6.307 1.00 90.75 80 PRO A C 1
ATOM 581 O O . PRO A 1 80 ? -5.443 -2.940 5.433 1.00 90.75 80 PRO A O 1
ATOM 584 N N . TYR A 1 81 ? -4.905 -3.111 7.615 1.00 95.06 81 TYR A N 1
ATOM 585 C CA . TYR A 1 81 ? -6.244 -2.782 8.105 1.00 95.06 81 TYR A CA 1
ATOM 586 C C . TYR A 1 81 ? -6.760 -1.480 7.485 1.00 95.06 81 TYR A C 1
ATOM 588 O O . TYR A 1 81 ? -7.808 -1.499 6.847 1.00 95.06 81 TYR A O 1
ATOM 596 N N . LEU A 1 82 ? -6.036 -0.362 7.604 1.00 96.38 82 LEU A N 1
ATOM 597 C CA . LEU A 1 82 ? -6.550 0.919 7.121 1.00 96.38 82 LEU A CA 1
ATOM 598 C C . LEU A 1 82 ? -6.480 1.044 5.592 1.00 96.38 82 LEU A C 1
ATOM 600 O O . LEU A 1 82 ? -7.233 1.825 5.026 1.00 96.38 82 LEU A O 1
ATOM 604 N N . SER A 1 83 ? -5.644 0.258 4.908 1.00 95.38 83 SER A N 1
ATOM 605 C CA . SER A 1 83 ? -5.635 0.218 3.439 1.00 95.38 83 SER A CA 1
ATOM 606 C C . SER A 1 83 ? -6.802 -0.567 2.826 1.00 95.38 83 SER A C 1
ATOM 608 O O . SER A 1 83 ? -7.211 -0.261 1.713 1.00 95.38 83 SER A O 1
ATOM 610 N N . GLU A 1 84 ? -7.362 -1.556 3.534 1.00 95.25 84 GLU A N 1
ATOM 611 C CA . GLU A 1 84 ? -8.399 -2.440 2.971 1.00 95.25 84 GLU A CA 1
ATOM 612 C C . GLU A 1 84 ? -9.773 -2.260 3.629 1.00 95.25 84 GLU A C 1
ATOM 614 O O . GLU A 1 84 ? -10.812 -2.243 2.963 1.00 95.25 84 GLU A O 1
ATOM 619 N N . ARG A 1 85 ? -9.815 -2.104 4.957 1.00 96.75 85 ARG A N 1
ATOM 620 C CA . ARG A 1 85 ? -11.061 -2.058 5.731 1.00 96.75 85 ARG A CA 1
ATOM 621 C C . ARG A 1 85 ? -12.009 -0.917 5.328 1.00 96.75 85 ARG A C 1
ATOM 623 O O . ARG A 1 85 ? -13.223 -1.169 5.353 1.00 96.75 85 ARG A O 1
ATOM 630 N N . PRO A 1 86 ? -11.541 0.292 4.946 1.00 98.06 86 PRO A N 1
ATOM 631 C CA . PRO A 1 86 ? -12.415 1.352 4.447 1.00 98.06 86 PRO A CA 1
ATOM 632 C C . PRO A 1 86 ? -13.279 0.928 3.260 1.00 98.06 86 PRO A C 1
ATOM 634 O O . PRO A 1 86 ? -14.479 1.208 3.262 1.00 98.06 86 PRO A O 1
ATOM 637 N N . ALA A 1 87 ? -12.727 0.182 2.300 1.00 97.56 87 ALA A N 1
ATOM 638 C CA . ALA A 1 87 ? -13.472 -0.288 1.132 1.00 97.56 87 ALA A CA 1
ATOM 639 C C . ALA A 1 87 ? -14.648 -1.203 1.510 1.00 97.56 87 ALA A C 1
ATOM 641 O O . ALA A 1 87 ? -15.651 -1.253 0.800 1.00 97.56 87 ALA A O 1
ATOM 642 N N . LEU A 1 88 ? -14.570 -1.871 2.666 1.00 96.94 88 LEU A N 1
ATOM 643 C CA . LEU A 1 88 ? -15.608 -2.767 3.174 1.00 96.94 88 LEU A CA 1
ATOM 644 C C . LEU A 1 88 ? -16.739 -2.052 3.935 1.00 96.94 88 LEU A C 1
ATOM 646 O O . LEU A 1 88 ? -17.664 -2.712 4.412 1.00 96.94 88 LEU A O 1
ATOM 650 N N . THR A 1 89 ? -16.702 -0.719 4.040 1.00 96.75 89 THR A N 1
ATOM 651 C CA . THR A 1 89 ? -17.709 0.086 4.760 1.00 96.75 89 THR A CA 1
ATOM 652 C C . THR A 1 89 ? -19.163 -0.233 4.381 1.00 96.75 89 THR A C 1
ATOM 654 O O . THR A 1 89 ? -19.975 -0.367 5.299 1.00 96.75 89 THR A O 1
ATOM 657 N N . PRO A 1 90 ? -19.527 -0.438 3.095 1.00 95.62 90 PRO A N 1
ATOM 658 C CA . PRO A 1 90 ? -20.904 -0.775 2.723 1.00 95.62 90 PRO A CA 1
ATOM 659 C C . PRO A 1 90 ? -21.431 -2.089 3.321 1.00 95.62 90 PRO A C 1
ATOM 661 O O . PRO A 1 90 ? -22.642 -2.253 3.445 1.00 95.62 90 PRO A O 1
ATOM 664 N N . TRP A 1 91 ? -20.545 -3.019 3.691 1.00 93.75 91 TRP A N 1
ATOM 665 C CA . TRP A 1 91 ? -20.920 -4.340 4.210 1.00 93.75 91 TRP A CA 1
ATOM 666 C C . TRP A 1 91 ? -20.673 -4.493 5.709 1.00 93.75 91 TRP A C 1
ATOM 668 O O . TRP A 1 91 ? -21.445 -5.161 6.391 1.00 93.75 91 TRP A O 1
ATOM 678 N N . LEU A 1 92 ? -19.594 -3.898 6.221 1.00 95.00 92 LEU A N 1
ATOM 679 C CA . LEU A 1 92 ? -19.134 -4.081 7.601 1.00 95.00 92 LEU A CA 1
ATOM 680 C C . LEU A 1 92 ? -19.350 -2.839 8.476 1.00 95.00 92 LEU A C 1
ATOM 682 O O . LEU A 1 92 ? -18.996 -2.841 9.652 1.00 95.00 92 LEU A O 1
ATOM 686 N N . GLY A 1 93 ? -19.917 -1.770 7.915 1.00 94.88 93 GLY A N 1
ATOM 687 C CA . GLY A 1 93 ? -20.054 -0.488 8.594 1.00 94.88 93 GLY A CA 1
ATOM 688 C C . GLY A 1 93 ? -18.729 0.267 8.709 1.00 94.88 93 GLY A C 1
ATOM 689 O O . GLY A 1 93 ? -17.682 -0.174 8.216 1.00 94.88 93 GLY A O 1
ATOM 690 N N . LYS A 1 94 ? -18.793 1.434 9.356 1.00 95.94 94 LYS A N 1
ATOM 691 C CA . LYS A 1 94 ? -17.661 2.356 9.495 1.00 95.94 94 LYS A CA 1
ATOM 692 C C . LYS A 1 94 ? -16.482 1.675 10.223 1.00 95.94 94 LYS A C 1
ATOM 694 O O . LYS A 1 94 ? -16.726 1.067 11.265 1.00 95.94 94 LYS A O 1
ATOM 699 N N . PRO A 1 95 ? -15.241 1.761 9.707 1.00 96.88 95 PRO A N 1
ATOM 700 C CA . PRO A 1 95 ? -14.059 1.267 10.412 1.00 96.88 95 PRO A CA 1
ATOM 701 C C . PRO A 1 95 ? -13.747 2.091 11.671 1.00 96.88 95 PRO A C 1
ATOM 703 O O . PRO A 1 95 ? -14.300 3.174 11.875 1.00 96.88 95 PRO A O 1
ATOM 706 N N . SER A 1 96 ? -12.828 1.593 12.496 1.00 96.75 96 SER A N 1
ATOM 707 C CA . SER A 1 96 ? -12.429 2.210 13.762 1.00 96.75 96 SER A CA 1
ATOM 708 C C . SER A 1 96 ? -11.825 3.609 13.589 1.00 96.75 96 SER A C 1
ATOM 710 O O . SER A 1 96 ? -10.769 3.787 12.978 1.00 96.75 96 SER A O 1
ATOM 712 N N . GLU A 1 97 ? -12.462 4.606 14.209 1.00 97.38 97 GLU A N 1
ATOM 713 C CA . GLU A 1 97 ? -11.930 5.972 14.302 1.00 97.38 97 GLU A CA 1
ATOM 714 C C . GLU A 1 97 ? -10.709 6.065 15.225 1.00 97.38 97 GLU A C 1
ATOM 716 O O . GLU A 1 97 ? -9.866 6.932 15.026 1.00 97.38 97 GLU A O 1
ATOM 721 N N . GLU A 1 98 ? -10.573 5.158 16.198 1.00 95.94 98 GLU A N 1
ATOM 722 C CA . GLU A 1 98 ? -9.398 5.091 17.078 1.00 95.94 98 GLU A CA 1
ATOM 723 C C . GLU A 1 98 ? -8.142 4.713 16.278 1.00 95.94 98 GLU A C 1
ATOM 725 O O . GLU A 1 98 ? -7.076 5.301 16.461 1.00 95.94 98 GLU A O 1
ATOM 730 N N . VAL A 1 99 ? -8.278 3.785 15.322 1.00 96.69 99 VAL A N 1
ATOM 731 C CA . VAL A 1 99 ? -7.174 3.422 14.422 1.00 96.69 99 VAL A CA 1
ATOM 732 C C . VAL A 1 99 ? -6.859 4.567 13.459 1.00 96.69 99 VAL A C 1
ATOM 734 O O . VAL A 1 99 ? -5.688 4.885 13.260 1.00 96.69 99 VAL A O 1
ATOM 737 N N . LEU A 1 100 ? -7.880 5.234 12.907 1.00 98.12 100 LEU A N 1
ATOM 738 C CA . LEU A 1 100 ? -7.676 6.429 12.082 1.00 98.12 100 LEU A CA 1
ATOM 739 C C . LEU A 1 100 ? -6.928 7.529 12.847 1.00 98.12 100 LEU A C 1
ATOM 741 O O . LEU A 1 100 ? -6.007 8.131 12.297 1.00 98.12 100 LEU A O 1
ATOM 745 N N . ALA A 1 101 ? -7.310 7.794 14.099 1.00 97.69 101 ALA A N 1
ATOM 746 C CA . ALA A 1 101 ? -6.683 8.824 14.921 1.00 97.69 101 ALA A CA 1
ATOM 747 C C . ALA A 1 101 ? -5.174 8.580 15.065 1.00 97.69 101 ALA A C 1
ATOM 749 O O . ALA A 1 101 ? -4.394 9.505 14.861 1.00 97.69 101 ALA A O 1
ATOM 750 N N . ASN A 1 102 ? -4.749 7.328 15.272 1.00 96.56 102 ASN A N 1
ATOM 751 C CA . ASN A 1 102 ? -3.327 6.981 15.313 1.00 96.56 102 ASN A CA 1
ATOM 752 C C . ASN A 1 102 ? -2.591 7.281 13.992 1.00 96.56 102 ASN A C 1
ATOM 754 O O . ASN A 1 102 ? -1.441 7.718 14.010 1.00 96.56 102 ASN A O 1
ATOM 758 N N . PHE A 1 103 ? -3.242 7.090 12.841 1.00 97.88 103 PHE A N 1
ATOM 759 C CA . PHE A 1 103 ? -2.656 7.436 11.541 1.00 97.88 103 PHE A CA 1
ATOM 760 C C . PHE A 1 103 ? -2.529 8.945 11.354 1.00 97.88 103 PHE A C 1
ATOM 762 O O . PHE A 1 103 ? -1.514 9.401 10.830 1.00 97.88 103 PHE A O 1
ATOM 769 N N . ILE A 1 104 ? -3.538 9.704 11.788 1.00 98.12 104 ILE A N 1
ATOM 770 C CA . ILE A 1 104 ? -3.535 11.169 11.758 1.00 98.12 104 ILE A CA 1
ATOM 771 C C . ILE A 1 104 ? -2.425 11.720 12.662 1.00 98.12 104 ILE A C 1
ATOM 773 O O . ILE A 1 104 ? -1.659 12.573 12.224 1.00 98.12 104 ILE A O 1
ATOM 777 N N . GLU A 1 105 ? -2.290 11.199 13.882 1.00 96.81 105 GLU A N 1
ATOM 778 C CA . GLU A 1 105 ? -1.223 11.568 14.823 1.00 96.81 105 GLU A CA 1
ATOM 779 C C . GLU A 1 105 ? 0.177 11.243 14.282 1.00 96.81 105 GLU A C 1
ATOM 781 O O . GLU A 1 105 ? 1.139 11.954 14.568 1.00 96.81 105 GLU A O 1
ATOM 786 N N . ALA A 1 106 ? 0.303 10.196 13.461 1.00 95.56 106 ALA A N 1
ATOM 787 C CA . ALA A 1 106 ? 1.556 9.828 12.808 1.00 95.56 106 ALA A CA 1
ATOM 788 C C . ALA A 1 106 ? 1.912 10.713 11.593 1.00 95.56 106 ALA A C 1
ATOM 790 O O . ALA A 1 106 ? 2.984 10.529 10.998 1.00 95.56 106 ALA A O 1
ATOM 791 N N . VAL A 1 107 ? 1.038 11.639 11.175 1.00 97.50 107 VAL A N 1
ATOM 792 C CA . VAL A 1 107 ? 1.350 12.620 10.126 1.00 97.50 107 VAL A CA 1
ATOM 793 C C . VAL A 1 107 ? 2.242 13.712 10.725 1.00 97.50 107 VAL A C 1
ATOM 795 O O . VAL A 1 107 ? 1.872 14.324 11.725 1.00 97.50 107 VAL A O 1
ATOM 798 N N . PRO A 1 108 ? 3.416 13.998 10.137 1.00 95.31 108 PRO A N 1
ATOM 799 C CA . PRO A 1 108 ? 4.286 15.045 10.653 1.00 95.31 108 PRO A CA 1
ATOM 800 C C . PRO A 1 108 ? 3.635 16.416 10.476 1.00 95.31 108 PRO A C 1
ATOM 802 O O . PRO A 1 108 ? 2.998 16.674 9.461 1.00 95.31 108 PRO A O 1
ATOM 805 N N . GLU A 1 109 ? 3.872 17.330 11.417 1.00 95.19 109 GLU A N 1
ATOM 806 C CA . GLU A 1 109 ? 3.325 18.695 11.368 1.00 95.19 109 GLU A CA 1
ATOM 807 C C . GLU A 1 109 ? 3.741 19.474 10.107 1.00 95.19 109 GLU A C 1
ATOM 809 O O . GLU A 1 109 ? 3.050 20.397 9.680 1.00 95.19 109 GLU A O 1
ATOM 814 N N . GLN A 1 110 ? 4.899 19.138 9.525 1.00 94.81 110 GLN A N 1
ATOM 815 C CA . GLN A 1 110 ? 5.475 19.816 8.364 1.00 94.81 110 GLN A CA 1
ATOM 816 C C . GLN A 1 110 ? 6.235 18.829 7.475 1.00 94.81 110 GLN A C 1
ATOM 818 O O . GLN A 1 110 ? 6.932 17.940 7.971 1.00 94.81 110 GLN A O 1
ATOM 823 N N . VAL A 1 111 ? 6.184 19.057 6.161 1.00 96.69 111 VAL A N 1
ATOM 824 C CA . VAL A 1 111 ? 7.039 18.361 5.191 1.00 96.69 111 VAL A CA 1
ATOM 825 C C . VAL A 1 111 ? 8.463 18.888 5.324 1.00 96.69 111 VAL A C 1
ATOM 827 O O . VAL A 1 111 ? 8.704 20.088 5.195 1.00 96.69 111 VAL A O 1
ATOM 830 N N . LYS A 1 112 ? 9.414 17.991 5.577 1.00 94.38 112 LYS A N 1
ATOM 831 C CA . LYS A 1 112 ? 10.841 18.316 5.664 1.00 94.38 112 LYS A CA 1
ATOM 832 C C . LYS A 1 112 ? 11.628 17.371 4.759 1.00 94.38 112 LYS A C 1
ATOM 834 O O . LYS A 1 112 ? 11.293 16.182 4.744 1.00 94.38 112 LYS A O 1
ATOM 839 N N . PRO A 1 113 ? 12.681 17.855 4.074 1.00 93.19 113 PRO A N 1
ATOM 840 C CA . PRO A 1 113 ? 13.586 16.985 3.339 1.00 93.19 113 PRO A CA 1
ATOM 841 C C . PRO A 1 113 ? 14.103 15.867 4.239 1.00 93.19 113 PRO A C 1
ATOM 843 O O . PRO A 1 113 ? 14.564 16.124 5.355 1.00 93.19 113 PRO A O 1
ATOM 846 N N . GLN A 1 114 ? 14.005 14.630 3.766 1.00 93.81 114 GLN A N 1
ATOM 847 C CA . GLN A 1 114 ? 14.526 13.472 4.484 1.00 93.81 114 GLN A CA 1
ATOM 848 C C . GLN A 1 114 ? 15.961 13.192 4.037 1.00 93.81 114 GLN A C 1
ATOM 850 O O . GLN A 1 114 ? 16.356 13.513 2.915 1.00 93.81 114 GLN A O 1
ATOM 855 N N . GLN A 1 115 ? 16.759 12.614 4.931 1.00 92.06 115 GLN A N 1
ATOM 856 C CA . GLN A 1 115 ? 18.141 12.250 4.635 1.00 92.06 115 GLN A CA 1
ATOM 857 C C . GLN A 1 115 ? 18.216 10.779 4.244 1.00 92.06 115 GLN A C 1
ATOM 859 O O . GLN A 1 115 ? 17.707 9.908 4.954 1.00 92.06 115 GLN A O 1
ATOM 864 N N . GLU A 1 116 ? 18.867 10.515 3.117 1.00 93.38 116 GLU A N 1
ATOM 865 C CA . GLU A 1 116 ? 19.231 9.157 2.741 1.00 93.38 116 GLU A CA 1
ATOM 866 C C . GLU A 1 116 ? 20.309 8.642 3.698 1.00 93.38 116 GLU A C 1
ATOM 868 O O . GLU A 1 116 ? 21.201 9.379 4.121 1.00 93.38 116 GLU A O 1
ATOM 873 N N . THR A 1 117 ? 20.206 7.373 4.060 1.00 92.44 117 THR A N 1
ATOM 874 C CA . THR A 1 117 ? 21.140 6.672 4.936 1.00 92.44 117 THR A CA 1
ATOM 875 C C . THR A 1 117 ? 21.701 5.465 4.199 1.00 92.44 117 THR A C 1
ATOM 877 O O . THR A 1 117 ? 21.037 4.893 3.338 1.00 92.44 117 THR A O 1
ATOM 880 N N . GLU A 1 118 ? 22.918 5.059 4.555 1.00 90.81 118 GLU A N 1
ATOM 881 C CA . GLU A 1 118 ? 23.547 3.847 4.038 1.00 90.81 118 GLU A CA 1
ATOM 882 C C . GLU A 1 118 ? 23.787 2.845 5.169 1.00 90.81 118 GLU A C 1
ATOM 884 O O . GLU A 1 118 ? 24.263 3.209 6.249 1.00 90.81 118 GLU A O 1
ATOM 889 N N . LYS A 1 119 ? 23.461 1.572 4.933 1.00 86.94 119 LYS A N 1
ATOM 890 C CA . LYS A 1 119 ? 23.806 0.475 5.841 1.00 86.94 119 LYS A CA 1
ATOM 891 C C . LYS A 1 119 ? 24.096 -0.789 5.045 1.00 86.94 119 LYS A C 1
ATOM 893 O O . LYS A 1 119 ? 23.311 -1.162 4.190 1.00 86.94 119 LYS A O 1
ATOM 898 N N . ASP A 1 120 ? 25.213 -1.453 5.328 1.00 86.06 120 ASP A N 1
ATOM 899 C CA . ASP A 1 120 ? 25.647 -2.686 4.651 1.00 86.06 120 ASP A CA 1
ATOM 900 C C . ASP A 1 120 ? 25.595 -2.609 3.107 1.00 86.06 120 ASP A C 1
ATOM 902 O O . ASP A 1 120 ? 25.193 -3.563 2.448 1.00 86.06 120 ASP A O 1
ATOM 906 N N . GLY A 1 121 ? 25.982 -1.459 2.539 1.00 84.12 121 GLY A N 1
ATOM 907 C CA . GLY A 1 121 ? 26.001 -1.212 1.090 1.00 84.12 121 GLY A CA 1
ATOM 908 C C . GLY A 1 121 ? 24.650 -0.836 0.468 1.00 84.12 121 GLY A C 1
ATOM 909 O O . GLY A 1 121 ? 24.571 -0.665 -0.746 1.00 84.12 121 GLY A O 1
ATOM 910 N N . HIS A 1 122 ? 23.610 -0.686 1.287 1.00 83.50 122 HIS A N 1
ATOM 911 C CA . HIS A 1 122 ? 22.243 -0.379 0.874 1.00 83.50 122 HIS A CA 1
ATOM 912 C C . HIS A 1 122 ? 21.872 1.060 1.224 1.00 83.50 122 HIS A C 1
ATOM 914 O O . HIS A 1 122 ? 22.041 1.476 2.376 1.00 83.50 122 HIS A O 1
ATOM 920 N N . ARG A 1 123 ? 21.382 1.822 0.238 1.00 89.81 123 ARG A N 1
ATOM 921 C CA . ARG A 1 123 ? 21.006 3.240 0.380 1.00 89.81 123 ARG A CA 1
ATOM 922 C C . ARG A 1 123 ? 19.493 3.358 0.435 1.00 89.81 123 ARG A C 1
ATOM 924 O O . ARG A 1 123 ? 18.805 3.017 -0.520 1.00 89.81 123 ARG A O 1
ATOM 931 N N . TYR A 1 124 ? 18.987 3.888 1.540 1.00 91.00 124 TYR A N 1
ATOM 932 C CA . TYR A 1 124 ? 17.558 3.927 1.818 1.00 91.00 124 TYR A CA 1
ATOM 933 C C . TYR A 1 124 ? 17.170 5.163 2.625 1.00 91.00 124 TYR A C 1
ATOM 935 O O . TYR A 1 124 ? 17.996 5.822 3.258 1.00 91.00 124 TYR A O 1
ATOM 943 N N . TYR A 1 125 ? 15.872 5.447 2.659 1.00 92.19 125 TYR A N 1
ATOM 944 C CA . TYR A 1 125 ? 15.301 6.454 3.544 1.00 92.19 125 TYR A CA 1
ATOM 945 C C . TYR A 1 125 ? 14.604 5.740 4.700 1.00 92.19 125 TYR A C 1
ATOM 947 O O . TYR A 1 125 ? 13.710 4.912 4.491 1.00 92.19 125 TYR A O 1
ATOM 955 N N . ALA A 1 126 ? 15.012 6.036 5.937 1.00 88.75 126 ALA A N 1
ATOM 956 C CA . ALA A 1 126 ? 14.358 5.487 7.123 1.00 88.75 126 ALA A CA 1
ATOM 957 C C . ALA A 1 126 ? 12.854 5.811 7.098 1.00 88.75 126 ALA A C 1
ATOM 959 O O . ALA A 1 126 ? 12.453 6.829 6.547 1.00 88.75 126 ALA A O 1
ATOM 960 N N . GLY A 1 127 ? 11.998 4.952 7.653 1.00 88.38 127 GLY A N 1
ATOM 961 C CA . GLY A 1 127 ? 10.555 5.223 7.735 1.00 88.38 127 GLY A CA 1
ATOM 962 C C . GLY A 1 127 ? 9.783 5.222 6.405 1.00 88.38 127 GLY A C 1
ATOM 963 O O . GLY A 1 127 ? 8.599 5.549 6.422 1.00 88.38 127 GLY A O 1
ATOM 964 N N . SER A 1 128 ? 10.393 4.835 5.273 1.00 89.88 128 SER A N 1
ATOM 965 C CA . SER A 1 128 ? 9.704 4.763 3.969 1.00 89.88 128 SER A CA 1
ATOM 966 C C . SER A 1 128 ? 8.428 3.919 4.029 1.00 89.88 128 SER A C 1
ATOM 968 O O . SER A 1 128 ? 7.351 4.429 3.727 1.00 89.88 128 SER A O 1
ATOM 970 N N . TRP A 1 129 ? 8.509 2.684 4.535 1.00 88.06 129 TRP A N 1
ATOM 971 C CA . TRP A 1 129 ? 7.354 1.797 4.740 1.00 88.06 129 TRP A CA 1
ATOM 972 C C . TRP A 1 129 ? 6.241 2.465 5.551 1.00 88.06 129 TRP A C 1
ATOM 974 O O . TRP A 1 129 ? 5.093 2.495 5.121 1.00 88.06 129 TRP A O 1
ATOM 984 N N . THR A 1 130 ? 6.584 3.038 6.709 1.00 90.31 130 THR A N 1
ATOM 985 C CA . THR A 1 130 ? 5.622 3.702 7.594 1.00 90.31 130 THR A CA 1
ATOM 986 C C . THR A 1 130 ? 4.936 4.863 6.885 1.00 90.31 130 THR A C 1
ATOM 988 O O . THR A 1 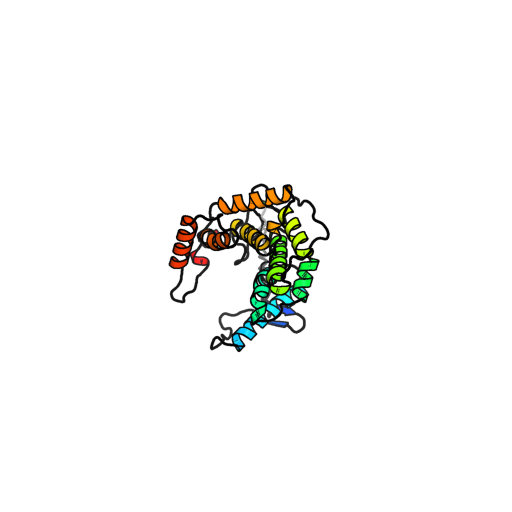130 ? 3.719 4.988 6.968 1.00 90.31 130 THR A O 1
ATOM 991 N N . SER A 1 131 ? 5.688 5.683 6.143 1.00 94.69 131 SER A N 1
ATOM 992 C CA . SER A 1 131 ? 5.120 6.804 5.387 1.00 94.69 131 SER A CA 1
ATOM 993 C C . SER A 1 131 ? 4.162 6.345 4.283 1.00 94.69 131 SER A C 1
ATOM 995 O O . SER A 1 131 ? 3.130 6.983 4.073 1.00 94.69 131 SER A O 1
ATOM 997 N N . ILE A 1 132 ? 4.459 5.219 3.625 1.00 95.56 132 ILE A N 1
ATOM 998 C CA . ILE A 1 132 ? 3.637 4.655 2.551 1.00 95.56 132 ILE A CA 1
ATOM 999 C C . ILE A 1 132 ? 2.349 4.077 3.123 1.00 95.56 132 ILE A C 1
ATOM 1001 O O . ILE A 1 132 ? 1.276 4.482 2.689 1.00 95.56 132 ILE A O 1
ATOM 1005 N N . TRP A 1 133 ? 2.424 3.209 4.136 1.00 94.75 133 TRP A N 1
ATOM 1006 C CA . TRP A 1 133 ? 1.225 2.638 4.761 1.00 94.75 133 TRP A CA 1
ATOM 1007 C C . TRP A 1 133 ? 0.347 3.698 5.408 1.00 94.75 133 TRP A C 1
ATOM 1009 O O . TRP A 1 133 ? -0.871 3.639 5.263 1.00 94.75 133 TRP A O 1
ATOM 1019 N N . ARG A 1 134 ? 0.952 4.696 6.066 1.00 97.19 134 ARG A N 1
ATOM 1020 C CA . ARG A 1 134 ? 0.213 5.837 6.615 1.00 97.19 134 ARG A CA 1
ATOM 1021 C C . ARG A 1 134 ? -0.538 6.573 5.509 1.00 97.19 134 ARG A C 1
ATOM 1023 O O . ARG A 1 134 ? -1.741 6.778 5.624 1.00 97.19 134 ARG A O 1
ATOM 1030 N N . SER A 1 135 ? 0.155 6.935 4.429 1.00 98.50 135 SER A N 1
ATOM 1031 C CA . SER A 1 135 ? -0.451 7.668 3.311 1.00 98.50 135 SER A CA 1
ATOM 1032 C C . SER A 1 135 ? -1.531 6.855 2.605 1.00 98.50 135 SER A C 1
ATOM 1034 O O . SER A 1 135 ? -2.586 7.396 2.295 1.00 98.50 135 SER A O 1
ATOM 1036 N N . LEU A 1 136 ? -1.290 5.562 2.385 1.00 98.25 136 LEU A N 1
ATOM 1037 C CA . LEU A 1 136 ? -2.241 4.657 1.753 1.00 98.25 136 LEU A CA 1
ATOM 1038 C C . LEU A 1 136 ? -3.503 4.489 2.602 1.00 98.25 136 LEU A C 1
ATOM 1040 O O . LEU A 1 136 ? -4.601 4.653 2.084 1.00 98.25 136 LEU A O 1
ATOM 1044 N N . GLY A 1 137 ? -3.361 4.212 3.900 1.00 98.06 137 GLY A N 1
ATOM 1045 C CA . GLY A 1 137 ? -4.507 4.048 4.792 1.00 98.06 137 GLY A CA 1
ATOM 1046 C C . GLY A 1 137 ? -5.364 5.313 4.889 1.00 98.06 137 GLY A C 1
ATOM 1047 O O . GLY A 1 137 ? -6.588 5.239 4.810 1.00 98.06 137 GLY A O 1
ATOM 1048 N N . LEU A 1 138 ? -4.732 6.488 4.987 1.00 98.81 138 LEU A N 1
ATOM 1049 C CA . LEU A 1 138 ? -5.442 7.771 4.975 1.00 98.81 138 LEU A CA 1
ATOM 1050 C C . LEU A 1 138 ? -6.145 8.028 3.630 1.00 98.81 138 LEU A C 1
ATOM 1052 O O . LEU A 1 138 ? -7.297 8.456 3.609 1.00 98.81 138 LEU A O 1
ATOM 1056 N N . ALA A 1 139 ? -5.495 7.708 2.508 1.00 98.81 139 ALA A N 1
ATOM 1057 C CA . ALA A 1 139 ? -6.080 7.850 1.178 1.00 98.81 139 ALA A CA 1
ATOM 1058 C C . ALA A 1 139 ? -7.284 6.918 0.951 1.00 98.81 139 ALA A C 1
ATOM 1060 O O . ALA A 1 139 ? -8.290 7.344 0.387 1.00 98.81 139 ALA A O 1
ATOM 1061 N N . GLU A 1 140 ? -7.215 5.668 1.412 1.00 98.69 140 GLU A N 1
ATOM 1062 C CA . GLU A 1 140 ? -8.315 4.698 1.307 1.00 98.69 140 GLU A CA 1
ATOM 1063 C C . GLU A 1 140 ? -9.478 5.063 2.241 1.00 98.69 140 GLU A C 1
ATOM 1065 O O . GLU A 1 140 ? -10.647 4.942 1.859 1.00 98.69 140 GLU A O 1
ATOM 1070 N N . TRP A 1 141 ? -9.186 5.600 3.432 1.00 98.81 141 TRP A N 1
ATOM 1071 C CA . TRP A 1 141 ? -10.204 6.210 4.289 1.00 98.81 141 TRP A CA 1
ATOM 1072 C C . TRP A 1 141 ? -10.899 7.377 3.584 1.00 98.81 141 TRP A C 1
ATOM 1074 O O . TRP A 1 141 ? -12.132 7.435 3.535 1.00 98.81 141 TRP A O 1
ATOM 1084 N N . ASP A 1 142 ? -10.123 8.282 2.990 1.00 98.81 142 ASP A N 1
ATOM 1085 C CA . ASP A 1 142 ? -10.662 9.427 2.264 1.00 98.81 142 ASP A CA 1
ATOM 1086 C C . ASP A 1 142 ? -11.526 8.998 1.077 1.00 98.81 142 ASP A C 1
ATOM 1088 O O . ASP A 1 142 ? -12.585 9.565 0.818 1.00 98.81 142 ASP A O 1
ATOM 1092 N N . ARG A 1 143 ? -11.109 7.953 0.364 1.00 98.56 143 ARG A N 1
ATOM 1093 C CA . ARG A 1 143 ? -11.839 7.411 -0.779 1.00 98.56 143 ARG A CA 1
ATOM 1094 C C . ARG A 1 143 ? -13.166 6.773 -0.391 1.00 98.56 143 ARG A C 1
ATOM 1096 O O . ARG A 1 143 ? -14.169 6.995 -1.068 1.00 98.56 143 ARG A O 1
ATOM 1103 N N . HIS A 1 144 ? -13.165 5.947 0.650 1.00 98.50 144 HIS A N 1
ATOM 1104 C CA . HIS A 1 144 ? -14.278 5.041 0.929 1.00 98.50 144 HIS A CA 1
ATOM 1105 C C . HIS A 1 144 ? -15.177 5.470 2.089 1.00 98.50 144 HIS A C 1
ATOM 1107 O O . HIS A 1 144 ? -16.310 4.995 2.172 1.00 98.50 144 HIS A O 1
ATOM 1113 N N . VAL A 1 145 ? -14.704 6.356 2.969 1.00 98.38 145 VAL A N 1
ATOM 1114 C CA . VAL A 1 145 ? -15.457 6.807 4.148 1.00 98.38 145 VAL A CA 1
ATOM 1115 C C . VAL A 1 145 ? -15.851 8.275 4.034 1.00 98.38 145 VAL A C 1
ATOM 1117 O O . VAL A 1 145 ? -17.026 8.592 4.205 1.00 98.38 145 VAL A O 1
ATOM 1120 N N . THR A 1 146 ? -14.906 9.181 3.757 1.00 97.81 146 THR A N 1
ATOM 1121 C CA . THR A 1 146 ? -15.212 10.627 3.694 1.00 97.81 146 THR A CA 1
ATOM 1122 C C . THR A 1 146 ? -15.659 11.076 2.302 1.00 97.81 146 THR A C 1
ATOM 1124 O O . THR A 1 146 ? -16.439 12.019 2.183 1.00 97.81 146 THR A O 1
ATOM 1127 N N . GLY A 1 147 ? -15.181 10.405 1.251 1.00 97.88 147 GLY A N 1
ATOM 1128 C CA . GLY A 1 147 ? -15.410 10.756 -0.150 1.00 97.88 147 GLY A CA 1
ATOM 1129 C C . GLY A 1 147 ? -14.605 11.967 -0.635 1.00 97.88 147 GLY A C 1
ATOM 1130 O O . GLY A 1 147 ? -14.869 12.469 -1.729 1.00 97.88 147 GLY A O 1
ATOM 1131 N N . ALA A 1 148 ? -13.651 12.470 0.154 1.00 98.38 148 ALA A N 1
ATOM 1132 C CA . ALA A 1 148 ? -12.887 13.670 -0.168 1.00 98.38 148 ALA A CA 1
ATOM 1133 C C . ALA A 1 148 ? -11.471 13.628 0.413 1.00 98.38 148 ALA A C 1
ATOM 1135 O O . ALA A 1 148 ? -11.254 13.134 1.515 1.00 98.38 148 ALA A O 1
ATOM 1136 N N . LEU A 1 149 ? -10.522 14.218 -0.317 1.00 98.69 149 LEU A N 1
ATOM 1137 C CA . LEU A 1 149 ? -9.147 14.399 0.142 1.00 98.69 149 LEU A CA 1
ATOM 1138 C C . LEU A 1 149 ? -9.101 15.252 1.416 1.00 98.69 149 LEU A C 1
ATOM 1140 O O . LEU A 1 149 ? -9.550 16.402 1.417 1.00 98.69 149 LEU A O 1
ATOM 1144 N N . SER A 1 150 ? -8.495 14.712 2.468 1.00 98.56 150 SER A N 1
ATOM 1145 C CA . SER A 1 150 ? -8.233 15.415 3.718 1.00 98.56 150 SER A CA 1
ATOM 1146 C C . SER A 1 150 ? -6.876 16.141 3.704 1.00 98.56 150 SER A C 1
ATOM 1148 O O . SER A 1 150 ? -5.948 15.737 2.992 1.00 98.56 150 SER A O 1
ATOM 1150 N N . PRO A 1 151 ? -6.703 17.192 4.533 1.00 98.38 151 PRO A N 1
ATOM 1151 C CA . PRO A 1 151 ? -5.402 17.839 4.720 1.00 98.38 151 PRO A CA 1
ATOM 1152 C C . PRO A 1 151 ? -4.319 16.882 5.239 1.00 98.38 151 PRO A C 1
ATOM 1154 O O . PRO A 1 151 ? -3.155 17.009 4.866 1.00 98.38 151 PRO A O 1
ATOM 1157 N N . HIS A 1 152 ? -4.699 15.906 6.071 1.00 98.56 152 HIS A N 1
ATOM 1158 C CA . HIS A 1 152 ? -3.779 14.900 6.604 1.00 98.56 152 HIS A CA 1
ATOM 1159 C C . HIS A 1 152 ? -3.240 13.987 5.499 1.00 98.56 152 HIS A C 1
ATOM 1161 O O . HIS A 1 152 ? -2.039 13.719 5.465 1.00 98.56 152 HIS A O 1
ATOM 1167 N N . THR A 1 153 ? -4.093 13.567 4.561 1.00 98.81 153 THR A N 1
ATOM 1168 C CA . THR A 1 153 ? -3.681 12.764 3.403 1.00 98.81 153 THR A CA 1
ATOM 1169 C C . THR A 1 153 ? -2.763 13.546 2.469 1.00 98.81 153 THR A C 1
ATOM 1171 O O . THR A 1 153 ? -1.713 13.025 2.097 1.00 98.81 153 THR A O 1
ATOM 1174 N N . ASP A 1 154 ? -3.095 14.801 2.130 1.00 98.56 154 ASP A N 1
ATOM 1175 C CA . ASP A 1 154 ? -2.216 15.640 1.296 1.00 98.56 154 ASP A CA 1
ATOM 1176 C C . ASP A 1 154 ? -0.829 15.802 1.932 1.00 98.56 154 ASP A C 1
ATOM 1178 O O . ASP A 1 154 ? 0.190 15.562 1.279 1.00 98.56 154 ASP A O 1
ATOM 1182 N N . LEU A 1 155 ? -0.787 16.136 3.224 1.00 98.62 155 LEU A N 1
ATOM 1183 C CA . LEU A 1 155 ? 0.461 16.319 3.958 1.00 98.62 155 LEU A CA 1
ATOM 1184 C C . LEU A 1 155 ? 1.271 15.017 4.045 1.00 98.62 155 LEU A C 1
ATOM 1186 O O . LEU A 1 155 ? 2.483 15.027 3.818 1.00 98.62 155 LEU A O 1
ATOM 1190 N N . SER A 1 156 ? 0.602 13.892 4.312 1.00 98.62 156 SER A N 1
ATOM 1191 C CA . SER A 1 156 ? 1.236 12.574 4.376 1.00 98.62 156 SER A CA 1
ATOM 1192 C C . SER A 1 156 ? 1.834 12.153 3.034 1.00 98.62 156 SER A C 1
ATOM 1194 O O . SER A 1 156 ? 2.968 11.681 3.015 1.00 98.62 156 SER A O 1
ATOM 1196 N N . LEU A 1 157 ? 1.120 12.352 1.920 1.00 98.81 157 LEU A N 1
ATOM 1197 C CA . LEU A 1 157 ? 1.608 12.014 0.578 1.00 98.81 157 LEU A CA 1
ATOM 1198 C C . LEU A 1 157 ? 2.810 12.872 0.175 1.00 98.81 157 LEU A C 1
ATOM 1200 O O . LEU A 1 157 ? 3.781 12.355 -0.378 1.00 98.81 157 LEU A O 1
ATOM 1204 N N . ARG A 1 158 ? 2.780 14.176 0.473 1.00 98.56 158 ARG A N 1
ATOM 1205 C CA . ARG A 1 158 ? 3.926 15.066 0.225 1.00 98.56 158 ARG A CA 1
ATOM 1206 C C . ARG A 1 158 ? 5.154 14.626 1.011 1.00 98.56 158 ARG A C 1
ATOM 1208 O O . ARG A 1 158 ? 6.242 14.563 0.448 1.00 98.56 158 ARG A O 1
ATOM 1215 N N . GLU A 1 159 ? 4.983 14.293 2.288 1.00 98.12 159 GLU A N 1
ATOM 1216 C CA . GLU A 1 159 ? 6.095 13.823 3.112 1.00 98.12 159 GLU A CA 1
ATOM 1217 C C . GLU A 1 159 ? 6.608 12.443 2.696 1.00 98.12 159 GLU A C 1
ATOM 1219 O O . GLU A 1 159 ? 7.821 12.240 2.672 1.00 98.12 159 GLU A O 1
ATOM 1224 N N . MET A 1 160 ? 5.720 11.535 2.282 1.00 98.25 160 MET A N 1
ATOM 1225 C CA . MET A 1 160 ? 6.108 10.255 1.696 1.00 98.25 160 MET A CA 1
ATOM 1226 C C . MET A 1 160 ? 7.087 10.484 0.539 1.00 98.25 160 MET A C 1
ATOM 1228 O O . MET A 1 160 ? 8.168 9.908 0.542 1.00 98.25 160 MET A O 1
ATOM 1232 N N . PHE A 1 161 ? 6.790 11.387 -0.401 1.00 98.38 161 PHE A N 1
ATOM 1233 C CA . PHE A 1 161 ? 7.675 11.667 -1.541 1.00 98.38 161 PHE A CA 1
ATOM 1234 C C . PHE A 1 161 ? 9.043 12.265 -1.178 1.00 98.38 161 PHE A C 1
ATOM 1236 O O . PHE A 1 161 ? 9.980 12.139 -1.971 1.00 98.38 161 PHE A O 1
ATOM 1243 N N . GLU A 1 162 ? 9.216 12.840 0.014 1.00 97.50 162 GLU A N 1
ATOM 1244 C CA . GLU A 1 162 ? 10.542 13.248 0.497 1.00 97.50 162 GLU A CA 1
ATOM 1245 C C . GLU A 1 162 ? 11.445 12.055 0.849 1.00 97.50 162 GLU A C 1
ATOM 1247 O O . GLU A 1 162 ? 12.658 12.224 0.952 1.00 97.50 162 GLU A O 1
ATOM 1252 N N . ARG A 1 163 ? 10.881 10.845 0.963 1.00 96.56 163 ARG A N 1
ATOM 1253 C CA . ARG A 1 163 ? 11.593 9.571 1.183 1.00 96.56 163 ARG A CA 1
ATOM 1254 C C . ARG A 1 163 ? 11.846 8.785 -0.110 1.00 96.56 163 ARG A C 1
ATOM 1256 O O . ARG A 1 163 ? 12.317 7.652 -0.065 1.00 96.56 163 ARG A O 1
ATOM 1263 N N . GLN A 1 164 ? 11.519 9.361 -1.267 1.00 97.31 164 GLN A N 1
ATOM 1264 C CA . GLN A 1 164 ? 11.776 8.737 -2.562 1.00 97.31 164 GLN A CA 1
ATOM 1265 C C . GLN A 1 164 ? 13.270 8.799 -2.906 1.00 97.31 164 GLN A C 1
ATOM 1267 O O . GLN A 1 164 ? 13.881 9.871 -2.874 1.00 97.31 164 GLN A O 1
ATOM 1272 N N . SER A 1 165 ? 13.833 7.661 -3.314 1.00 95.62 165 SER A N 1
ATOM 1273 C CA . SER A 1 165 ? 15.213 7.578 -3.796 1.00 95.62 165 SER A CA 1
ATOM 1274 C C . SER A 1 165 ? 15.429 8.337 -5.109 1.00 95.62 165 SER A C 1
ATOM 1276 O O . SER A 1 165 ? 14.498 8.634 -5.865 1.00 95.62 165 SER A O 1
ATOM 1278 N N . ALA A 1 166 ? 16.694 8.614 -5.433 1.00 94.25 166 ALA A N 1
ATOM 1279 C CA . ALA A 1 166 ? 17.057 9.339 -6.651 1.00 94.25 166 ALA A CA 1
ATOM 1280 C C . ALA A 1 166 ? 16.595 8.647 -7.951 1.00 94.25 166 ALA A C 1
ATOM 1282 O O . ALA A 1 166 ? 16.333 9.346 -8.940 1.00 94.25 166 ALA A O 1
ATOM 1283 N N . SER A 1 167 ? 16.481 7.310 -7.934 1.00 94.50 167 SER A N 1
ATOM 1284 C CA . SER A 1 167 ? 16.027 6.476 -9.057 1.00 94.50 167 SER A CA 1
ATOM 1285 C C . SER A 1 167 ? 14.523 6.578 -9.322 1.00 94.50 167 SER A C 1
ATOM 1287 O O . SER A 1 167 ? 14.082 6.228 -10.410 1.00 94.50 167 SER A O 1
ATOM 1289 N N . GLY A 1 168 ? 13.744 7.061 -8.349 1.00 96.75 168 GLY A N 1
ATOM 1290 C CA . GLY A 1 168 ? 12.282 7.073 -8.389 1.00 96.75 168 GLY A CA 1
ATOM 1291 C C . GLY A 1 168 ? 11.621 5.983 -7.548 1.00 96.75 168 GLY A C 1
ATOM 1292 O O . GLY A 1 168 ? 10.432 6.099 -7.251 1.00 96.75 168 GLY A O 1
ATOM 1293 N N . ALA A 1 169 ? 12.377 4.972 -7.118 1.00 96.06 169 ALA A N 1
ATOM 1294 C CA . ALA A 1 169 ? 11.883 3.919 -6.241 1.00 96.06 169 ALA A CA 1
ATOM 1295 C C . ALA A 1 169 ? 11.693 4.408 -4.801 1.00 96.06 169 ALA A C 1
ATOM 1297 O O . ALA A 1 169 ? 12.401 5.307 -4.329 1.00 96.06 169 ALA A O 1
ATOM 1298 N N . PHE A 1 170 ? 10.804 3.744 -4.076 1.00 94.38 170 PHE A N 1
ATOM 1299 C CA . PHE A 1 170 ? 10.843 3.704 -2.623 1.00 94.38 170 PHE A CA 1
ATOM 1300 C C . PHE A 1 170 ? 11.652 2.489 -2.200 1.00 94.38 170 PHE A C 1
ATOM 1302 O O . PHE A 1 170 ? 11.346 1.365 -2.591 1.00 94.38 170 PHE A O 1
ATOM 1309 N N . VAL A 1 171 ? 12.705 2.750 -1.433 1.00 90.44 171 VAL A N 1
ATOM 1310 C CA . VAL A 1 171 ? 13.707 1.759 -1.052 1.00 90.44 171 VAL A CA 1
ATOM 1311 C C . VAL A 1 171 ? 13.806 1.729 0.457 1.00 90.44 171 VAL A C 1
ATOM 1313 O O . VAL A 1 171 ? 13.691 2.760 1.137 1.00 90.44 171 VAL A O 1
ATOM 1316 N N . SER A 1 172 ? 14.015 0.538 0.986 1.00 82.00 172 SER A N 1
ATOM 1317 C CA . SER A 1 172 ? 14.060 0.331 2.411 1.00 82.00 172 SER A CA 1
ATOM 1318 C C . SER A 1 172 ? 14.999 -0.778 2.823 1.00 82.00 172 SER A C 1
ATOM 1320 O O . SER A 1 172 ? 15.166 -1.754 2.116 1.00 82.00 172 SER A O 1
ATOM 1322 N N . TYR A 1 173 ? 15.503 -0.672 4.046 1.00 80.44 173 TYR A N 1
ATOM 1323 C CA . TYR A 1 173 ? 16.467 -1.604 4.596 1.00 80.44 173 TYR A CA 1
ATOM 1324 C C . TYR A 1 173 ? 15.871 -2.434 5.737 1.00 80.44 173 TYR A C 1
ATOM 1326 O O . TYR A 1 173 ? 15.282 -1.875 6.668 1.00 80.44 173 TYR A O 1
ATOM 1334 N N . GLY A 1 174 ? 16.100 -3.747 5.720 1.00 74.00 174 GLY A N 1
ATOM 1335 C CA . GLY A 1 174 ? 15.723 -4.662 6.801 1.00 74.00 174 GLY A CA 1
ATOM 1336 C C . GLY A 1 174 ? 15.286 -6.034 6.299 1.00 74.00 174 GLY A C 1
ATOM 1337 O O . GLY A 1 174 ? 15.206 -6.261 5.092 1.00 74.00 174 GLY A O 1
ATOM 1338 N N . GLU A 1 175 ? 15.022 -6.945 7.237 1.00 61.03 175 GLU A N 1
ATOM 1339 C CA . GLU A 1 175 ? 14.301 -8.181 6.930 1.00 61.03 175 GLU A CA 1
ATOM 1340 C C . GLU A 1 175 ? 12.832 -7.849 6.680 1.00 61.03 175 GLU A C 1
ATOM 1342 O O . GLU A 1 175 ? 12.196 -7.132 7.456 1.00 61.03 175 GLU A O 1
ATOM 1347 N N . VAL A 1 176 ? 12.310 -8.365 5.575 1.00 63.69 176 VAL A N 1
ATOM 1348 C CA . VAL A 1 176 ? 10.892 -8.297 5.259 1.00 63.69 176 VAL A CA 1
ATOM 1349 C C . VAL A 1 176 ? 10.178 -9.446 5.949 1.00 63.69 176 VAL A C 1
ATOM 1351 O O . VAL A 1 176 ? 10.529 -10.610 5.758 1.00 63.69 176 VAL A O 1
ATOM 1354 N N . GLU A 1 177 ? 9.090 -9.133 6.641 1.00 59.59 177 GLU A N 1
ATOM 1355 C CA . GLU A 1 177 ? 8.075 -10.128 6.966 1.00 59.59 177 GLU A CA 1
ATOM 1356 C C . GLU A 1 177 ? 7.010 -10.153 5.851 1.00 59.59 177 GLU A C 1
ATOM 1358 O O . GLU A 1 177 ? 6.387 -9.140 5.526 1.00 59.59 177 GLU A O 1
ATOM 1363 N N . ILE A 1 178 ? 6.834 -11.316 5.218 1.00 62.59 178 ILE A N 1
ATOM 1364 C CA . ILE A 1 178 ? 5.772 -11.614 4.238 1.00 62.59 178 ILE A CA 1
ATOM 1365 C C . ILE A 1 178 ? 4.402 -11.334 4.905 1.00 62.59 178 ILE A C 1
ATOM 1367 O O . ILE A 1 178 ? 4.261 -11.660 6.085 1.00 62.59 178 ILE A O 1
ATOM 1371 N N . PRO A 1 179 ? 3.388 -10.760 4.212 1.00 58.72 179 PRO A N 1
ATOM 1372 C CA . PRO A 1 179 ? 3.208 -10.820 2.756 1.00 58.72 179 PRO A CA 1
ATOM 1373 C C . PRO A 1 179 ? 3.234 -9.510 1.957 1.00 58.72 179 PRO A C 1
ATOM 1375 O O . PRO A 1 179 ? 3.099 -9.597 0.745 1.00 58.72 179 PRO A O 1
ATOM 1378 N N . HIS A 1 180 ? 3.362 -8.328 2.563 1.00 65.88 180 HIS A N 1
ATOM 1379 C CA . HIS A 1 180 ? 2.934 -7.097 1.871 1.00 65.88 180 HIS A CA 1
ATOM 1380 C C . HIS A 1 180 ? 4.030 -6.222 1.249 1.00 65.88 180 HIS A C 1
ATOM 1382 O O . HIS A 1 180 ? 3.698 -5.261 0.557 1.00 65.88 180 HIS A O 1
ATOM 1388 N N . ILE A 1 181 ? 5.314 -6.470 1.533 1.00 76.88 181 ILE A N 1
ATOM 1389 C CA . ILE A 1 181 ? 6.422 -5.691 0.952 1.00 76.88 181 ILE A CA 1
ATOM 1390 C C . ILE A 1 181 ? 7.631 -6.593 0.764 1.00 76.88 181 ILE A C 1
ATOM 1392 O O . ILE A 1 181 ? 8.589 -6.533 1.516 1.00 76.88 181 ILE A O 1
ATOM 1396 N N . THR A 1 182 ? 7.572 -7.454 -0.234 1.00 78.88 182 THR A N 1
ATOM 1397 C CA . THR A 1 182 ? 8.614 -8.433 -0.529 1.00 78.88 182 THR A CA 1
ATOM 1398 C C . THR A 1 182 ? 9.721 -7.864 -1.390 1.00 78.88 182 THR A C 1
ATOM 1400 O O . THR A 1 182 ? 10.814 -8.408 -1.353 1.00 78.88 182 THR A O 1
ATOM 1403 N N . THR A 1 183 ? 9.468 -6.780 -2.133 1.00 87.12 183 THR A N 1
ATOM 1404 C CA . THR A 1 183 ? 10.418 -6.163 -3.065 1.00 87.12 183 THR A CA 1
ATOM 1405 C C . THR A 1 183 ? 10.329 -4.634 -3.066 1.00 87.12 183 THR A C 1
ATOM 1407 O O . THR A 1 183 ? 9.317 -4.055 -2.671 1.00 87.12 183 THR A O 1
ATOM 1410 N N . ASP A 1 184 ? 11.374 -3.949 -3.555 1.00 89.75 184 ASP A N 1
ATOM 1411 C CA . ASP A 1 184 ? 11.319 -2.489 -3.766 1.00 89.75 184 ASP A CA 1
ATOM 1412 C C . ASP A 1 184 ? 10.257 -2.132 -4.823 1.00 89.75 184 ASP A C 1
ATOM 1414 O O . ASP A 1 184 ? 9.696 -1.033 -4.811 1.00 8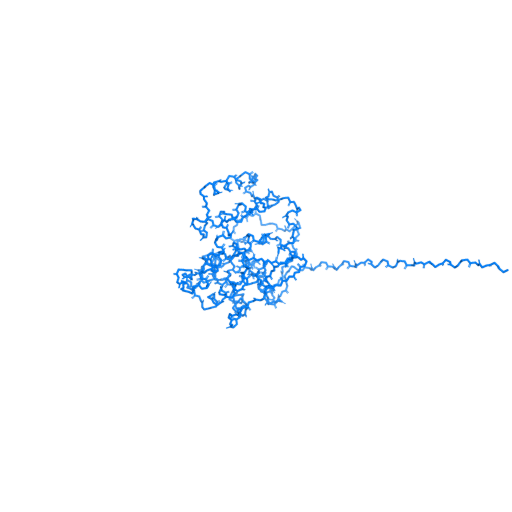9.75 184 ASP A O 1
ATOM 1418 N N . PHE A 1 185 ? 9.943 -3.078 -5.722 1.00 93.19 185 PHE A N 1
ATOM 1419 C CA . PHE A 1 185 ? 8.862 -2.933 -6.691 1.00 93.19 185 PHE A CA 1
ATOM 1420 C C . PHE A 1 185 ? 7.509 -2.913 -5.995 1.00 93.19 185 PHE A C 1
ATOM 1422 O O . PHE A 1 185 ? 6.736 -1.981 -6.207 1.00 93.19 185 PHE A O 1
ATOM 1429 N N . GLU A 1 186 ? 7.254 -3.878 -5.114 1.00 92.19 186 GLU A N 1
ATOM 1430 C CA . GLU A 1 186 ? 6.032 -3.928 -4.319 1.00 92.19 186 GLU A CA 1
ATOM 1431 C C . GLU A 1 186 ? 5.899 -2.696 -3.414 1.00 92.19 186 GLU A C 1
ATOM 1433 O O . GLU A 1 186 ? 4.835 -2.078 -3.381 1.00 92.19 186 GLU A O 1
ATOM 1438 N N . LEU A 1 187 ? 6.983 -2.257 -2.761 1.00 92.44 187 LEU A N 1
ATOM 1439 C CA . LEU A 1 187 ? 6.964 -1.045 -1.936 1.00 92.44 187 LEU A CA 1
ATOM 1440 C C . LEU A 1 187 ? 6.582 0.199 -2.746 1.00 92.44 187 LEU A C 1
ATOM 1442 O O . LEU A 1 187 ? 5.700 0.971 -2.363 1.00 92.44 187 LEU A O 1
ATOM 1446 N N . THR A 1 188 ? 7.235 0.386 -3.893 1.00 96.38 188 THR A N 1
ATOM 1447 C CA . THR A 1 188 ? 6.971 1.518 -4.788 1.00 96.38 188 THR A CA 1
ATOM 1448 C C . THR A 1 188 ? 5.562 1.434 -5.386 1.00 96.38 188 THR A C 1
ATOM 1450 O O . THR A 1 188 ? 4.908 2.458 -5.587 1.00 96.38 188 THR A O 1
ATOM 1453 N N . LEU A 1 189 ? 5.048 0.225 -5.622 1.00 97.06 189 LEU A N 1
ATOM 1454 C CA . LEU A 1 189 ? 3.679 -0.003 -6.073 1.00 97.06 189 LEU A CA 1
ATOM 1455 C C . LEU A 1 189 ? 2.648 0.397 -5.006 1.00 97.06 189 LEU A C 1
ATOM 1457 O O . LEU A 1 189 ? 1.638 1.004 -5.357 1.00 97.06 189 LEU A O 1
ATOM 1461 N N . GLN A 1 190 ? 2.903 0.146 -3.717 1.00 96.00 190 GLN A N 1
ATOM 1462 C CA . GLN A 1 190 ? 2.021 0.632 -2.646 1.00 96.00 190 GLN A CA 1
ATOM 1463 C C . GLN A 1 190 ? 2.022 2.166 -2.549 1.00 96.00 190 GLN A C 1
ATOM 1465 O O . GLN A 1 190 ? 0.975 2.770 -2.310 1.00 96.00 190 GLN A O 1
ATOM 1470 N N . ALA A 1 191 ? 3.152 2.827 -2.827 1.00 97.56 191 ALA A N 1
ATOM 1471 C CA . ALA A 1 191 ? 3.177 4.285 -2.970 1.00 97.56 191 ALA A CA 1
ATOM 1472 C C . ALA A 1 191 ? 2.326 4.755 -4.169 1.00 97.56 191 ALA A C 1
ATOM 1474 O O . ALA A 1 191 ? 1.559 5.711 -4.051 1.00 97.56 191 ALA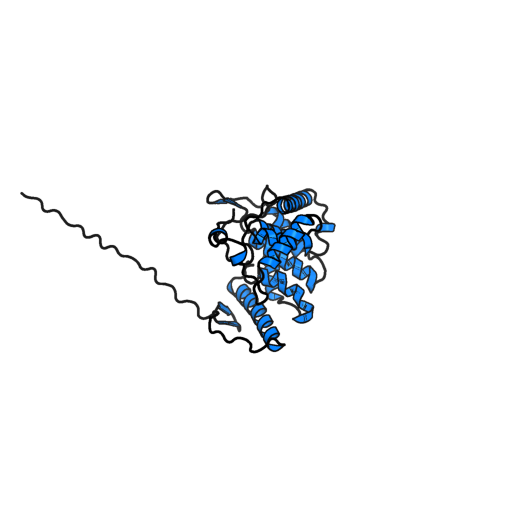 A O 1
ATOM 1475 N N . ALA A 1 192 ? 2.383 4.051 -5.306 1.00 98.31 192 ALA A N 1
ATOM 1476 C CA . ALA A 1 192 ? 1.505 4.307 -6.450 1.00 98.31 192 ALA A CA 1
ATOM 1477 C C . ALA A 1 192 ? 0.015 4.108 -6.116 1.00 98.31 192 ALA A C 1
ATOM 1479 O O . ALA A 1 192 ? -0.819 4.926 -6.520 1.00 98.31 192 ALA A O 1
ATOM 1480 N N . ARG A 1 193 ? -0.325 3.075 -5.337 1.00 98.06 193 ARG A N 1
ATOM 1481 C CA . ARG A 1 193 ? -1.682 2.869 -4.817 1.00 98.06 193 ARG A CA 1
ATOM 1482 C C . ARG A 1 193 ? -2.124 4.042 -3.943 1.00 98.06 193 ARG A C 1
ATOM 1484 O O . ARG A 1 193 ? -3.202 4.577 -4.172 1.00 98.06 193 ARG A O 1
ATOM 1491 N N . ALA A 1 194 ? -1.289 4.505 -3.010 1.00 98.38 194 ALA A N 1
ATOM 1492 C CA . ALA A 1 194 ? -1.628 5.625 -2.124 1.00 98.38 194 ALA A CA 1
ATOM 1493 C C . ALA A 1 194 ? -1.994 6.894 -2.914 1.00 98.38 194 ALA A C 1
ATOM 1495 O O . ALA A 1 194 ? -3.011 7.537 -2.657 1.00 98.38 194 ALA A O 1
ATOM 1496 N N . VAL A 1 195 ? -1.189 7.215 -3.929 1.00 98.12 195 VAL A N 1
ATOM 1497 C CA . VAL A 1 195 ? -1.375 8.396 -4.784 1.00 98.12 195 VAL A CA 1
ATOM 1498 C C . VAL A 1 195 ? -2.652 8.318 -5.625 1.00 98.12 195 VAL A C 1
ATOM 1500 O O . VAL A 1 195 ? -3.265 9.346 -5.898 1.00 98.12 195 VAL A O 1
ATOM 1503 N N . THR A 1 196 ? -3.050 7.116 -6.047 1.00 98.12 196 THR A N 1
ATOM 1504 C CA . THR A 1 196 ? -4.234 6.897 -6.900 1.00 98.12 196 THR A CA 1
ATOM 1505 C C . THR A 1 196 ? -5.514 6.651 -6.103 1.00 98.12 196 THR A C 1
ATOM 1507 O O . THR A 1 196 ? -6.606 6.877 -6.620 1.00 98.12 196 THR A O 1
ATOM 1510 N N . ALA A 1 197 ? -5.403 6.237 -4.839 1.00 98.38 197 ALA A N 1
ATOM 1511 C CA . ALA A 1 197 ? -6.530 6.144 -3.918 1.00 98.38 197 ALA A CA 1
ATOM 1512 C C . ALA A 1 197 ? -7.005 7.530 -3.444 1.00 98.38 197 ALA A C 1
ATOM 1514 O O . ALA A 1 197 ? -8.203 7.726 -3.249 1.00 98.38 197 ALA A O 1
ATOM 1515 N N . ALA A 1 198 ? -6.094 8.497 -3.293 1.00 98.62 198 ALA A N 1
ATOM 1516 C CA . ALA A 1 198 ? -6.389 9.813 -2.729 1.00 98.62 198 ALA A CA 1
ATOM 1517 C C . ALA A 1 198 ? -7.291 10.669 -3.653 1.00 98.62 198 ALA A C 1
ATOM 1519 O O . ALA A 1 198 ? -6.853 11.057 -4.743 1.00 98.62 198 ALA A O 1
ATOM 1520 N N . PRO A 1 199 ? -8.528 11.030 -3.241 1.00 98.62 199 PRO A N 1
ATOM 1521 C CA . PRO A 1 199 ? -9.514 11.643 -4.136 1.00 98.62 199 PRO A CA 1
ATOM 1522 C C . PRO A 1 199 ? -9.062 12.958 -4.794 1.00 98.62 199 PRO A C 1
ATOM 1524 O O . PRO A 1 199 ? -9.043 14.024 -4.175 1.00 98.62 199 PRO A O 1
ATOM 1527 N N . GLY A 1 200 ? -8.753 12.910 -6.092 1.00 98.12 200 GLY A N 1
ATOM 1528 C CA . GLY A 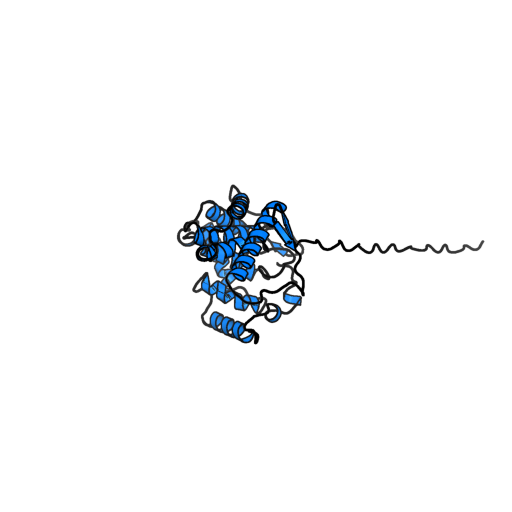1 200 ? -8.382 14.087 -6.880 1.00 98.12 200 GLY A CA 1
ATOM 1529 C C . GLY A 1 200 ? -6.996 14.662 -6.564 1.00 98.12 200 GLY A C 1
ATOM 1530 O O . GLY A 1 200 ? -6.716 15.789 -6.976 1.00 98.12 200 GLY A O 1
ATOM 1531 N N . TRP A 1 201 ? -6.162 13.963 -5.783 1.00 98.50 201 TRP A N 1
ATOM 1532 C CA . TRP A 1 201 ? -4.858 14.479 -5.353 1.00 98.50 201 TRP A CA 1
ATOM 1533 C C . TRP A 1 201 ? -3.885 14.604 -6.527 1.00 98.50 201 TRP A C 1
ATOM 1535 O O . TRP A 1 201 ? -3.243 15.640 -6.704 1.00 98.50 201 TRP A O 1
ATOM 1545 N N . LEU A 1 202 ? -3.810 13.565 -7.361 1.00 97.00 202 LEU A N 1
ATOM 1546 C CA . LEU A 1 202 ? -2.886 13.517 -8.487 1.00 97.00 202 LEU A CA 1
ATOM 1547 C C . LEU A 1 202 ? -3.267 14.515 -9.590 1.00 97.00 202 LEU A C 1
ATOM 1549 O O . LEU A 1 202 ? -2.399 15.200 -10.126 1.00 97.00 202 LEU A O 1
ATOM 1553 N N . GLU A 1 203 ? -4.555 14.619 -9.920 1.00 96.69 203 GLU A N 1
ATOM 1554 C CA . GLU A 1 203 ? -5.073 15.467 -11.001 1.00 96.69 203 GLU A CA 1
ATOM 1555 C C . GLU A 1 203 ? -4.915 16.959 -10.703 1.00 96.69 203 GLU A C 1
ATOM 1557 O O . GLU A 1 203 ? -4.784 17.768 -11.620 1.00 96.69 203 GLU A O 1
ATOM 1562 N N . LYS A 1 204 ? -4.935 17.331 -9.419 1.00 96.12 204 LYS A N 1
ATOM 1563 C CA . LYS A 1 204 ? -4.820 18.723 -8.965 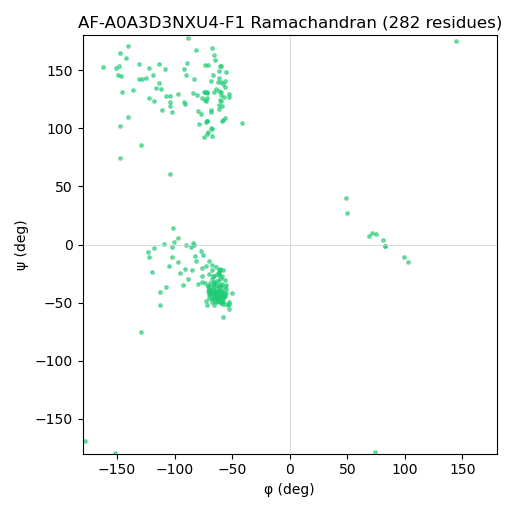1.00 96.12 204 LYS A CA 1
ATOM 1564 C C . LYS A 1 204 ? -3.377 19.154 -8.713 1.00 96.12 204 LYS A C 1
ATOM 1566 O O . LYS A 1 204 ? -3.162 20.292 -8.301 1.00 96.12 204 LYS A O 1
ATOM 1571 N N . GLN A 1 205 ? -2.395 18.274 -8.912 1.00 97.06 205 GLN A N 1
ATOM 1572 C CA . GLN A 1 205 ? -1.018 18.597 -8.574 1.00 97.06 205 GLN A CA 1
ATOM 1573 C C . GLN A 1 205 ? -0.420 19.621 -9.548 1.00 97.06 205 GLN A C 1
ATOM 1575 O O . GLN A 1 205 ? -0.383 19.404 -10.757 1.00 97.06 205 GLN A O 1
ATOM 1580 N N . THR A 1 206 ? 0.110 20.715 -9.000 1.00 96.62 206 THR A N 1
ATOM 1581 C CA . THR A 1 206 ? 0.746 21.799 -9.769 1.00 96.62 206 THR A CA 1
ATOM 1582 C C . THR A 1 206 ? 2.191 22.067 -9.364 1.00 96.62 206 THR A C 1
ATOM 1584 O O . THR A 1 206 ? 2.874 22.817 -10.056 1.00 96.62 206 THR A O 1
ATOM 1587 N N . ASP A 1 207 ? 2.667 21.496 -8.254 1.00 97.50 207 ASP A N 1
ATOM 1588 C CA . ASP A 1 207 ? 4.050 21.658 -7.798 1.00 97.50 207 ASP A CA 1
ATOM 1589 C C . ASP A 1 207 ? 5.022 20.937 -8.757 1.00 97.50 207 ASP A C 1
ATOM 1591 O O . ASP A 1 207 ? 4.996 19.701 -8.828 1.00 97.50 207 ASP A O 1
ATOM 1595 N N . PRO A 1 208 ? 5.902 21.663 -9.478 1.00 98.12 208 PRO A N 1
ATOM 1596 C CA . PRO A 1 208 ? 6.814 21.056 -10.443 1.00 98.12 208 PRO A CA 1
ATOM 1597 C C . PRO A 1 208 ? 7.775 20.034 -9.826 1.00 98.12 208 PRO A C 1
ATOM 1599 O O . PRO A 1 208 ? 8.099 19.036 -10.471 1.00 98.12 208 PRO A O 1
ATOM 1602 N N . ALA A 1 209 ? 8.225 20.251 -8.586 1.00 97.25 209 ALA A N 1
ATOM 1603 C CA . ALA A 1 209 ? 9.158 19.344 -7.923 1.00 97.25 209 ALA A CA 1
ATOM 1604 C C . ALA A 1 209 ? 8.471 18.017 -7.577 1.00 97.25 209 ALA A C 1
ATOM 1606 O O . ALA A 1 209 ? 9.011 16.939 -7.836 1.00 97.25 209 ALA A O 1
ATOM 1607 N N . LEU A 1 210 ? 7.246 18.088 -7.059 1.00 98.06 210 LEU A N 1
ATOM 1608 C CA . LEU A 1 210 ? 6.458 16.905 -6.735 1.00 98.06 210 LEU A CA 1
ATOM 1609 C C . LEU A 1 210 ? 5.982 16.166 -7.994 1.00 98.06 210 LEU A C 1
ATOM 1611 O O . LEU A 1 210 ? 6.058 14.940 -8.046 1.00 98.06 210 LEU A O 1
ATOM 1615 N N . LEU A 1 211 ? 5.591 16.880 -9.054 1.00 98.56 211 LEU A N 1
ATOM 1616 C CA . LEU A 1 211 ? 5.299 16.267 -10.356 1.00 98.56 211 LEU A CA 1
ATOM 1617 C C . LEU A 1 211 ? 6.511 15.513 -10.919 1.00 98.56 211 LEU A C 1
ATOM 1619 O O . LEU A 1 211 ? 6.351 14.403 -11.429 1.00 98.56 211 LEU A O 1
ATOM 1623 N N . ALA A 1 212 ? 7.721 16.062 -10.782 1.00 98.56 212 ALA A N 1
ATOM 1624 C CA . ALA A 1 212 ? 8.945 15.381 -11.197 1.00 98.56 212 ALA A CA 1
ATOM 1625 C C . ALA A 1 212 ? 9.198 14.095 -10.388 1.00 98.56 212 ALA A C 1
ATOM 1627 O O . ALA A 1 212 ? 9.542 13.064 -10.966 1.00 98.56 212 ALA A O 1
ATOM 1628 N N . ARG A 1 213 ? 8.979 14.121 -9.066 1.00 98.50 213 ARG A N 1
ATOM 1629 C CA . ARG A 1 213 ? 9.059 12.930 -8.198 1.00 98.50 213 ARG A CA 1
ATOM 1630 C C . ARG A 1 213 ? 8.039 11.855 -8.594 1.00 98.50 213 ARG A C 1
ATOM 1632 O O . ARG A 1 213 ? 8.398 10.687 -8.755 1.00 98.50 213 ARG A O 1
ATOM 1639 N N . ILE A 1 214 ? 6.787 12.245 -8.838 1.00 98.62 214 ILE A N 1
ATOM 1640 C CA . ILE A 1 214 ? 5.734 11.340 -9.327 1.00 98.62 214 ILE A CA 1
ATOM 1641 C C . ILE A 1 214 ? 6.120 10.744 -10.689 1.00 98.62 214 ILE A C 1
ATOM 1643 O O . ILE A 1 214 ? 5.950 9.545 -10.899 1.00 98.62 214 ILE A O 1
ATOM 1647 N N . GLY A 1 215 ? 6.667 11.555 -11.600 1.00 98.56 215 GLY A N 1
ATOM 1648 C CA . GLY A 1 215 ? 7.177 11.101 -12.896 1.00 98.56 215 GLY A CA 1
ATOM 1649 C C . GLY A 1 215 ? 8.234 10.008 -12.744 1.00 98.56 215 GLY A C 1
ATOM 1650 O O . GLY A 1 215 ? 8.061 8.918 -13.281 1.00 98.56 215 GLY A O 1
ATOM 1651 N N . LYS A 1 216 ? 9.251 10.243 -11.906 1.00 98.69 216 LYS A N 1
ATOM 1652 C CA . LYS A 1 216 ? 10.292 9.246 -11.610 1.00 98.69 216 LYS A CA 1
ATOM 1653 C C . LYS A 1 216 ? 9.735 7.948 -11.026 1.00 98.69 216 LYS A C 1
ATOM 1655 O O . LYS A 1 216 ? 10.200 6.878 -11.398 1.00 98.69 216 LYS A O 1
ATOM 1660 N N . MET A 1 217 ? 8.734 8.023 -10.143 1.00 98.75 217 MET A N 1
ATOM 1661 C CA . MET A 1 217 ? 8.072 6.828 -9.599 1.00 98.75 217 MET A CA 1
ATOM 1662 C C . MET A 1 217 ? 7.420 6.005 -10.715 1.00 98.75 217 MET A C 1
ATOM 1664 O O . MET A 1 217 ? 7.598 4.791 -10.775 1.00 98.75 217 MET A O 1
ATOM 1668 N N . LYS A 1 218 ? 6.683 6.668 -11.616 1.00 98.69 218 LYS A N 1
ATOM 1669 C CA . LYS A 1 218 ? 6.021 6.020 -12.756 1.00 98.69 218 LYS A CA 1
ATOM 1670 C C . LYS A 1 218 ? 7.028 5.412 -13.729 1.00 98.69 218 LYS A C 1
ATOM 1672 O O . LYS A 1 218 ? 6.821 4.288 -14.179 1.00 98.69 218 LYS A O 1
ATOM 1677 N N . ASP A 1 219 ? 8.103 6.136 -14.033 1.00 98.56 219 ASP A N 1
ATOM 1678 C CA . ASP A 1 219 ? 9.170 5.660 -14.914 1.00 98.56 219 ASP A CA 1
ATOM 1679 C C . ASP A 1 219 ? 9.858 4.430 -14.324 1.00 98.56 219 ASP A C 1
ATOM 1681 O O . ASP A 1 219 ? 9.962 3.398 -14.984 1.00 98.56 219 ASP A O 1
ATOM 1685 N N . TRP A 1 220 ? 10.226 4.496 -13.045 1.00 98.44 220 TRP A N 1
ATOM 1686 C CA . TRP A 1 220 ? 10.844 3.373 -12.361 1.00 98.44 220 TRP A CA 1
ATOM 1687 C C . TRP A 1 220 ? 9.913 2.149 -12.317 1.00 98.44 220 TRP A C 1
ATOM 1689 O O . TRP A 1 220 ? 10.337 1.058 -12.679 1.00 98.44 220 TRP A O 1
ATOM 1699 N N . LEU A 1 221 ? 8.628 2.312 -11.973 1.00 98.25 221 LEU A N 1
ATOM 1700 C CA . LEU A 1 221 ? 7.650 1.210 -11.966 1.00 98.25 221 LEU A CA 1
ATOM 1701 C C . LEU A 1 221 ? 7.422 0.595 -13.355 1.00 98.25 221 LEU A C 1
ATOM 1703 O O . LEU A 1 221 ? 7.201 -0.611 -13.482 1.00 98.25 221 LEU A O 1
ATOM 1707 N N . ARG A 1 222 ? 7.467 1.402 -14.417 1.00 98.12 222 ARG A N 1
ATOM 1708 C CA . ARG A 1 222 ? 7.359 0.901 -15.791 1.00 98.12 222 ARG A CA 1
ATOM 1709 C C . ARG A 1 222 ? 8.562 0.019 -16.133 1.00 98.12 222 ARG A C 1
ATOM 1711 O O . ARG A 1 222 ? 8.373 -1.114 -16.594 1.00 98.12 222 ARG A O 1
ATOM 1718 N N . ASP A 1 223 ? 9.760 0.517 -15.838 1.00 97.06 223 ASP A N 1
ATOM 1719 C CA . ASP A 1 223 ? 11.022 0.017 -16.387 1.00 97.06 223 ASP A CA 1
ATOM 1720 C C . ASP A 1 223 ? 11.754 -0.981 -15.463 1.00 97.06 223 ASP A C 1
ATOM 1722 O O . ASP A 1 223 ? 12.636 -1.706 -15.924 1.00 97.06 223 ASP A O 1
ATOM 1726 N N . ALA A 1 224 ? 11.378 -1.077 -14.181 1.00 94.88 224 ALA A N 1
ATOM 1727 C CA . ALA A 1 224 ? 12.022 -1.957 -13.205 1.00 94.88 224 ALA A CA 1
ATOM 1728 C C . ALA A 1 224 ? 12.012 -3.435 -13.652 1.00 94.88 224 ALA A C 1
ATOM 1730 O O . ALA A 1 224 ? 10.940 -3.989 -13.946 1.00 94.88 224 ALA A O 1
ATOM 1731 N N . PRO A 1 225 ? 13.174 -4.114 -13.685 1.00 92.50 225 PRO A N 1
ATOM 1732 C CA . PRO A 1 225 ? 13.216 -5.540 -13.970 1.00 92.50 225 PRO A CA 1
ATOM 1733 C C . PRO A 1 225 ? 12.528 -6.305 -12.827 1.00 92.50 225 PRO A C 1
ATOM 1735 O O . PRO A 1 225 ? 12.827 -6.035 -11.663 1.00 92.50 225 PRO A O 1
ATOM 1738 N N . PRO A 1 226 ? 11.611 -7.243 -13.124 1.00 91.25 226 PRO A N 1
ATOM 1739 C CA . PRO A 1 226 ? 10.976 -8.035 -12.078 1.00 91.25 226 PRO A CA 1
ATOM 1740 C C . PRO A 1 226 ? 12.026 -8.900 -11.376 1.00 91.25 226 PRO A C 1
ATOM 1742 O O . PRO A 1 226 ? 12.820 -9.560 -12.050 1.00 91.25 226 PRO A O 1
ATOM 1745 N N . ARG A 1 227 ? 12.019 -8.927 -10.039 1.00 89.25 227 ARG A N 1
ATOM 1746 C CA . ARG A 1 227 ? 12.904 -9.818 -9.274 1.00 89.25 227 ARG A CA 1
ATOM 1747 C C . ARG A 1 227 ? 12.423 -11.261 -9.293 1.00 89.25 227 ARG A C 1
ATOM 1749 O O . ARG A 1 227 ? 13.239 -12.172 -9.269 1.00 89.25 227 ARG A O 1
ATOM 1756 N N . ASN A 1 228 ? 11.113 -11.464 -9.352 1.00 90.50 228 ASN A N 1
ATOM 1757 C CA . ASN A 1 228 ? 10.496 -12.782 -9.324 1.00 90.50 228 ASN A CA 1
ATOM 1758 C C . ASN A 1 228 ? 9.151 -12.796 -10.072 1.00 90.50 228 ASN A C 1
ATOM 1760 O O . ASN A 1 228 ? 8.712 -11.790 -10.642 1.00 90.50 228 ASN A O 1
ATOM 1764 N N . ASP A 1 229 ? 8.493 -13.955 -10.098 1.00 94.25 229 ASP A N 1
ATOM 1765 C CA . ASP A 1 229 ? 7.186 -14.106 -10.738 1.00 94.25 229 ASP A CA 1
ATOM 1766 C C . ASP A 1 229 ? 6.090 -13.324 -9.993 1.00 94.25 229 ASP A C 1
ATOM 1768 O O . ASP A 1 229 ? 5.090 -12.946 -10.608 1.00 94.25 229 ASP A O 1
ATOM 1772 N N . PHE A 1 230 ? 6.287 -13.002 -8.711 1.00 92.25 230 PHE A N 1
ATOM 1773 C CA . PHE A 1 230 ? 5.342 -12.193 -7.944 1.00 92.25 230 PHE A CA 1
ATOM 1774 C C . PHE A 1 230 ? 5.344 -10.737 -8.416 1.00 92.25 230 PHE A C 1
ATOM 1776 O O . PHE A 1 230 ? 4.280 -10.218 -8.743 1.00 92.25 230 PHE A O 1
ATOM 1783 N N . ASP A 1 231 ? 6.514 -10.118 -8.614 1.00 93.00 231 ASP A N 1
ATOM 1784 C CA . ASP A 1 231 ? 6.638 -8.784 -9.228 1.00 93.00 231 ASP A CA 1
ATOM 1785 C C . ASP A 1 231 ? 5.961 -8.725 -10.608 1.00 93.00 231 ASP A C 1
ATOM 1787 O O . ASP A 1 231 ? 5.312 -7.738 -10.968 1.00 93.00 231 ASP A O 1
ATOM 1791 N N . ARG A 1 232 ? 6.075 -9.803 -11.398 1.00 95.44 232 ARG A N 1
ATOM 1792 C CA . ARG A 1 232 ? 5.412 -9.899 -12.709 1.00 95.44 232 ARG A CA 1
ATOM 1793 C C . ARG A 1 232 ? 3.893 -9.877 -12.570 1.00 95.44 232 ARG A C 1
ATOM 1795 O O . ARG A 1 232 ? 3.238 -9.196 -13.355 1.00 95.44 232 ARG A O 1
ATOM 1802 N N . VAL A 1 233 ? 3.337 -10.582 -11.585 1.00 96.12 233 VAL A N 1
ATOM 1803 C CA . VAL A 1 233 ? 1.896 -10.566 -11.288 1.00 96.12 233 VAL A CA 1
ATOM 1804 C C . VAL A 1 233 ? 1.458 -9.219 -10.707 1.00 96.12 233 VAL A C 1
ATOM 1806 O O . VAL A 1 233 ? 0.411 -8.706 -11.100 1.00 96.12 233 VAL A O 1
ATOM 1809 N N . LEU A 1 234 ? 2.266 -8.584 -9.854 1.00 95.56 234 LEU A N 1
ATOM 1810 C CA . LEU A 1 234 ? 1.987 -7.261 -9.283 1.00 95.56 234 LEU A CA 1
ATOM 1811 C C . LEU A 1 234 ? 1.860 -6.160 -10.351 1.00 95.56 234 LEU A C 1
ATOM 1813 O O . LEU A 1 234 ? 1.167 -5.163 -10.138 1.00 95.56 234 LEU A O 1
ATOM 1817 N N . ARG A 1 235 ? 2.412 -6.353 -11.557 1.00 97.00 235 ARG A N 1
ATOM 1818 C CA . ARG A 1 235 ? 2.146 -5.458 -12.699 1.00 97.00 235 ARG A CA 1
ATOM 1819 C C . ARG A 1 235 ? 0.665 -5.398 -13.091 1.00 97.00 235 ARG A C 1
ATOM 1821 O O . ARG A 1 235 ? 0.251 -4.401 -13.673 1.00 97.00 235 ARG A O 1
ATOM 1828 N N . LEU A 1 236 ? -0.156 -6.392 -12.746 1.00 97.88 236 LEU A N 1
ATOM 1829 C CA . LEU A 1 236 ? -1.611 -6.311 -12.921 1.00 97.88 236 LEU A CA 1
ATOM 1830 C C . LEU A 1 236 ? -2.225 -5.217 -12.039 1.00 97.88 236 LEU A C 1
ATOM 1832 O O . LEU A 1 236 ? -3.080 -4.465 -12.503 1.00 97.88 236 LEU A O 1
ATOM 1836 N N . GLN A 1 237 ? -1.748 -5.073 -10.799 1.00 97.06 237 GLN A N 1
ATOM 1837 C CA . GLN A 1 237 ? -2.154 -3.966 -9.932 1.00 97.06 237 GLN A CA 1
ATOM 1838 C C . GLN A 1 237 ? -1.621 -2.631 -10.463 1.00 97.06 237 GLN A C 1
ATOM 1840 O O . GLN A 1 237 ? -2.367 -1.657 -10.526 1.00 97.06 237 GLN A O 1
ATOM 1845 N N . LEU A 1 238 ? -0.370 -2.586 -10.941 1.00 98.12 238 LEU A N 1
ATOM 1846 C CA . LEU A 1 238 ? 0.175 -1.376 -11.570 1.00 98.12 238 LEU A CA 1
ATOM 1847 C C . LEU A 1 238 ? -0.677 -0.920 -12.764 1.00 98.12 238 LEU A C 1
ATOM 1849 O O . LEU A 1 238 ? -0.954 0.268 -12.899 1.00 98.12 238 LEU A O 1
ATOM 1853 N N . ALA A 1 239 ? -1.121 -1.859 -13.604 1.00 97.88 239 ALA A N 1
ATOM 1854 C CA . ALA A 1 239 ? -2.003 -1.580 -14.734 1.00 97.88 239 ALA A CA 1
ATOM 1855 C C . ALA A 1 239 ? -3.370 -1.025 -14.296 1.00 97.88 239 ALA A C 1
ATOM 1857 O O . ALA A 1 239 ? -3.960 -0.226 -15.022 1.00 97.88 239 ALA A O 1
ATOM 1858 N N . HIS A 1 240 ? -3.862 -1.433 -13.122 1.00 97.19 240 HIS A N 1
ATOM 1859 C CA . HIS A 1 240 ? -5.086 -0.901 -12.530 1.00 97.19 240 HIS A CA 1
ATOM 1860 C C . HIS A 1 240 ? -4.896 0.528 -12.000 1.00 97.19 240 HIS A C 1
ATOM 1862 O O . HIS A 1 240 ? -5.704 1.399 -12.316 1.00 97.19 240 HIS A O 1
ATOM 1868 N N . TYR A 1 241 ? -3.831 0.786 -11.234 1.00 97.00 241 TYR A N 1
ATOM 1869 C CA . TYR A 1 241 ? -3.577 2.105 -10.639 1.00 97.00 241 TYR A CA 1
ATOM 1870 C C . TYR A 1 241 ? -3.164 3.150 -11.680 1.00 97.00 241 TYR A C 1
ATOM 1872 O O . TYR A 1 241 ? -3.617 4.292 -11.640 1.00 97.00 241 TYR A O 1
ATOM 1880 N N . PHE A 1 242 ? -2.334 2.759 -12.646 1.00 97.56 242 PHE A N 1
ATOM 1881 C CA . PHE A 1 242 ? -1.872 3.627 -13.722 1.00 97.56 242 PHE A CA 1
ATOM 1882 C C . PHE A 1 242 ? -2.068 2.968 -15.091 1.00 97.56 242 PHE A C 1
ATOM 1884 O O . PHE A 1 242 ? -1.126 2.388 -15.652 1.00 97.56 242 PHE A O 1
ATOM 1891 N N . PRO A 1 243 ? -3.271 3.106 -15.678 1.00 94.94 243 PRO A N 1
ATOM 1892 C CA . PRO A 1 243 ? -3.521 2.674 -17.044 1.00 94.94 243 PRO A CA 1
ATOM 1893 C C . PRO A 1 243 ? -2.490 3.281 -18.005 1.00 94.94 243 PRO A C 1
ATOM 1895 O O . PRO A 1 243 ? -2.270 4.491 -18.023 1.00 94.94 243 PRO A O 1
ATOM 1898 N N . GLY A 1 244 ? -1.835 2.429 -18.794 1.00 94.00 244 GLY A N 1
ATOM 1899 C CA . GLY A 1 244 ? -0.807 2.832 -19.761 1.00 94.00 244 GLY A CA 1
ATOM 1900 C C . GLY A 1 244 ? 0.646 2.664 -19.301 1.00 94.00 244 GLY A C 1
ATOM 1901 O O . GLY A 1 244 ? 1.532 2.725 -20.148 1.00 94.00 244 GLY A O 1
ATOM 1902 N N . LEU A 1 245 ? 0.920 2.385 -18.018 1.00 97.06 245 LEU A N 1
ATOM 1903 C CA . LEU A 1 245 ? 2.284 2.038 -17.571 1.00 97.06 245 LEU A CA 1
ATOM 1904 C C . LEU A 1 245 ? 2.660 0.572 -17.811 1.00 97.06 245 LEU A C 1
ATOM 1906 O O . LEU A 1 245 ? 3.834 0.217 -17.742 1.00 97.06 245 LEU A O 1
ATOM 1910 N N . VAL A 1 246 ? 1.679 -0.280 -18.102 1.00 97.75 246 VAL A N 1
ATOM 1911 C CA . VAL A 1 246 ? 1.885 -1.698 -18.405 1.00 97.75 246 VAL A CA 1
ATOM 1912 C C . VAL A 1 246 ? 1.309 -1.982 -19.782 1.00 97.75 246 VAL A C 1
ATOM 1914 O O . VAL A 1 246 ? 0.156 -1.661 -20.071 1.00 97.75 246 VAL A O 1
ATOM 1917 N N . THR A 1 247 ? 2.128 -2.557 -20.657 1.00 97.00 247 THR A N 1
ATOM 1918 C CA . THR A 1 247 ? 1.721 -2.887 -22.026 1.00 97.00 247 THR A CA 1
ATOM 1919 C C . THR A 1 247 ? 0.726 -4.054 -22.043 1.00 97.00 247 THR A C 1
ATOM 1921 O O . THR A 1 247 ? 0.781 -4.921 -21.167 1.00 97.00 247 THR A O 1
ATOM 1924 N N . PRO A 1 248 ? -0.129 -4.173 -23.078 1.00 97.12 248 PRO A N 1
ATOM 1925 C CA . PRO A 1 248 ? -1.029 -5.320 -23.218 1.00 97.12 248 PRO A CA 1
ATOM 1926 C C . PRO A 1 248 ? -0.303 -6.673 -23.202 1.00 97.12 248 PRO A C 1
ATOM 1928 O O . PRO A 1 248 ? -0.811 -7.640 -22.640 1.00 97.12 248 PRO A O 1
ATOM 1931 N N . ALA A 1 249 ? 0.908 -6.736 -23.768 1.00 97.00 249 ALA A N 1
ATOM 1932 C CA . ALA A 1 249 ? 1.737 -7.938 -23.754 1.00 97.00 249 ALA A CA 1
ATOM 1933 C C . ALA A 1 249 ? 2.192 -8.313 -22.332 1.00 97.00 249 ALA A C 1
ATOM 1935 O O . ALA A 1 249 ? 2.118 -9.482 -21.952 1.00 97.00 249 ALA A O 1
ATOM 1936 N N . GLN A 1 250 ? 2.612 -7.331 -21.526 1.00 96.38 250 GLN A N 1
ATOM 1937 C CA . GLN A 1 250 ? 2.964 -7.554 -20.120 1.00 96.38 250 GLN A CA 1
ATOM 1938 C C . GLN A 1 250 ? 1.746 -8.008 -19.306 1.00 96.38 250 GLN A C 1
ATOM 1940 O O . GLN A 1 250 ? 1.846 -8.999 -18.587 1.00 96.38 250 GLN A O 1
ATOM 1945 N N . THR A 1 251 ? 0.591 -7.352 -19.466 1.00 97.25 251 THR A N 1
ATOM 1946 C CA . THR A 1 251 ? -0.663 -7.751 -18.803 1.00 97.25 251 THR A CA 1
ATOM 1947 C C . THR A 1 251 ? -1.068 -9.177 -19.183 1.00 97.25 251 THR A C 1
ATOM 1949 O O . THR A 1 251 ? -1.359 -9.987 -18.306 1.00 97.25 251 THR A O 1
ATOM 1952 N N . GLY A 1 252 ? -1.032 -9.520 -20.475 1.00 98.06 252 GLY A N 1
ATOM 1953 C CA . GLY A 1 252 ? -1.354 -10.865 -20.956 1.00 98.06 252 GLY A CA 1
ATOM 1954 C C . GLY A 1 252 ? -0.411 -11.935 -20.401 1.00 98.06 252 GLY A C 1
ATOM 1955 O O . GLY A 1 252 ? -0.869 -12.982 -19.948 1.00 98.06 252 GLY A O 1
ATOM 1956 N N . SER A 1 253 ? 0.897 -11.657 -20.362 1.00 97.88 253 SER A N 1
ATOM 1957 C CA . SER A 1 253 ? 1.877 -12.573 -19.764 1.00 97.88 253 SER A CA 1
ATOM 1958 C C . SER A 1 253 ? 1.667 -12.751 -18.259 1.00 97.88 253 SER A C 1
ATOM 1960 O O . SER A 1 253 ? 1.775 -13.876 -17.774 1.00 97.88 253 SER A O 1
ATOM 1962 N N . ALA A 1 254 ? 1.352 -11.679 -17.530 1.00 97.81 254 ALA A N 1
ATOM 1963 C CA . ALA A 1 254 ? 1.099 -11.738 -16.094 1.00 97.81 254 ALA A CA 1
ATOM 1964 C C . ALA A 1 254 ? -0.187 -12.515 -15.761 1.00 97.81 254 ALA A C 1
ATOM 1966 O O . ALA A 1 254 ? -0.180 -13.332 -14.844 1.00 97.81 254 ALA A O 1
ATOM 1967 N N . LEU A 1 255 ? -1.264 -12.337 -16.538 1.00 98.25 255 LEU A N 1
ATOM 1968 C CA . LEU A 1 255 ? -2.499 -13.121 -16.390 1.00 98.25 255 LEU A CA 1
ATOM 1969 C C . LEU A 1 255 ? -2.272 -14.609 -16.675 1.00 98.25 255 LEU A C 1
ATOM 1971 O O . LEU A 1 255 ? -2.734 -15.455 -15.912 1.00 98.25 255 LEU A O 1
ATOM 1975 N N . ALA A 1 256 ? -1.542 -14.935 -17.746 1.00 98.38 256 ALA A N 1
ATOM 1976 C CA . ALA A 1 256 ? -1.212 -16.319 -18.077 1.00 98.38 256 ALA A CA 1
ATOM 1977 C C . ALA A 1 256 ? -0.364 -16.980 -16.978 1.00 98.38 256 ALA A C 1
ATOM 1979 O O . ALA A 1 256 ? -0.620 -18.124 -16.608 1.00 98.38 256 ALA A O 1
ATOM 1980 N N . LEU A 1 257 ? 0.609 -16.246 -16.426 1.00 97.94 257 LEU A N 1
ATOM 1981 C CA . LEU A 1 257 ? 1.415 -16.696 -15.295 1.00 97.94 257 LEU A CA 1
ATOM 1982 C C . LEU A 1 257 ? 0.553 -16.948 -14.052 1.00 97.94 257 LEU A C 1
ATOM 1984 O O . LEU A 1 257 ? 0.645 -18.021 -13.467 1.00 97.94 257 LEU A O 1
ATOM 1988 N N . LEU A 1 258 ? -0.305 -15.995 -13.674 1.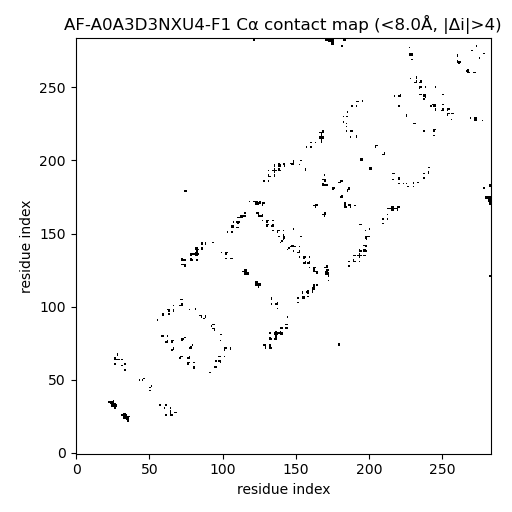00 97.25 258 LEU A N 1
ATOM 1989 C CA . LEU A 1 258 ? -1.193 -16.135 -12.519 1.00 97.25 258 LEU A CA 1
ATOM 1990 C C . LEU A 1 258 ? -2.119 -17.352 -12.667 1.00 97.25 258 LEU A C 1
ATOM 1992 O O . LEU A 1 258 ? -2.240 -18.148 -11.739 1.00 97.25 258 LEU A O 1
ATOM 1996 N N . ALA A 1 259 ? -2.721 -17.541 -13.844 1.00 97.62 259 ALA A N 1
ATOM 1997 C CA . ALA A 1 259 ? -3.582 -18.688 -14.126 1.00 97.62 259 ALA A CA 1
ATOM 1998 C C . ALA A 1 259 ? -2.823 -20.024 -14.046 1.00 97.62 259 ALA A C 1
ATOM 2000 O O . ALA A 1 259 ? -3.324 -20.984 -13.470 1.00 97.62 259 ALA A O 1
ATOM 2001 N N . ALA A 1 260 ? -1.594 -20.084 -14.567 1.00 97.75 260 ALA A N 1
ATOM 2002 C CA . ALA A 1 260 ? -0.772 -21.295 -14.536 1.00 97.75 260 ALA A CA 1
ATOM 2003 C C . ALA A 1 260 ? -0.318 -21.706 -13.122 1.00 97.75 260 ALA A C 1
ATOM 2005 O O . ALA A 1 260 ? 0.108 -22.842 -12.926 1.00 97.75 260 ALA A O 1
ATOM 2006 N N . LYS A 1 261 ? -0.381 -20.788 -12.151 1.00 97.19 261 LYS A N 1
ATOM 2007 C CA . LYS A 1 261 ? 0.013 -21.003 -10.749 1.00 97.19 261 LYS A CA 1
ATOM 2008 C C . LYS A 1 261 ? -1.185 -21.249 -9.822 1.00 97.19 261 LYS A C 1
ATOM 2010 O O . LYS A 1 261 ? -0.993 -21.363 -8.615 1.00 97.19 261 LYS A O 1
ATOM 2015 N N . GLN A 1 262 ? -2.409 -21.287 -10.356 1.00 97.88 262 GLN A N 1
ATOM 2016 C CA . GLN A 1 262 ? -3.603 -21.568 -9.562 1.00 97.88 262 GLN A CA 1
ATOM 2017 C C . GLN A 1 262 ? -3.673 -23.061 -9.216 1.00 97.88 262 GLN A C 1
ATOM 2019 O O . GLN A 1 262 ? -3.521 -23.922 -10.085 1.00 97.88 262 GLN A O 1
ATOM 2024 N N . HIS A 1 263 ? -3.911 -23.365 -7.944 1.00 97.88 263 HIS A N 1
ATOM 2025 C CA . HIS A 1 263 ? -4.047 -24.733 -7.445 1.00 97.88 263 HIS A CA 1
ATOM 2026 C C . HIS A 1 263 ? -5.450 -25.284 -7.697 1.00 97.88 263 HIS A C 1
ATOM 2028 O O . HIS A 1 263 ? -6.388 -24.555 -8.020 1.00 97.88 263 HIS A O 1
ATOM 2034 N N . ALA A 1 264 ? -5.612 -26.598 -7.519 1.00 97.19 264 ALA A N 1
ATOM 2035 C CA . ALA A 1 264 ? -6.891 -27.283 -7.718 1.00 97.19 264 ALA A CA 1
ATOM 2036 C C . ALA A 1 264 ? -8.013 -26.795 -6.777 1.00 97.19 264 ALA A C 1
ATOM 2038 O O . ALA A 1 264 ? -9.188 -26.971 -7.092 1.00 97.19 264 ALA A O 1
ATOM 2039 N N . ASP A 1 265 ? -7.665 -26.181 -5.644 1.00 94.81 265 ASP A N 1
ATOM 2040 C CA . ASP A 1 265 ? -8.606 -25.558 -4.704 1.00 94.81 265 ASP A CA 1
ATOM 2041 C C . ASP A 1 265 ? -9.018 -24.127 -5.108 1.00 94.81 265 ASP A C 1
ATOM 2043 O O . ASP A 1 265 ? -9.824 -23.496 -4.425 1.00 94.81 265 ASP A O 1
ATOM 2047 N N . GLY A 1 266 ? -8.488 -23.618 -6.224 1.00 95.88 266 GLY A N 1
ATOM 2048 C CA . GLY A 1 266 ? -8.713 -22.262 -6.717 1.00 95.88 266 GLY A CA 1
ATOM 2049 C C . GLY A 1 266 ? -7.819 -21.199 -6.072 1.00 95.88 266 GLY A C 1
ATOM 2050 O O . GLY A 1 266 ? -7.917 -20.031 -6.451 1.00 95.88 266 GLY A O 1
ATOM 2051 N N . GLY A 1 267 ? -6.956 -21.575 -5.127 1.00 95.50 267 GLY A N 1
ATOM 2052 C CA . GLY A 1 267 ? -6.031 -20.681 -4.442 1.00 95.50 267 GLY A CA 1
ATOM 2053 C C . GLY A 1 267 ? -4.685 -20.521 -5.148 1.00 95.50 267 GLY A C 1
ATOM 2054 O O . GLY A 1 267 ? -4.386 -21.154 -6.161 1.00 95.50 267 GLY A O 1
ATOM 2055 N N . TRP A 1 268 ? -3.849 -19.668 -4.560 1.00 94.81 268 TRP A N 1
ATOM 2056 C CA . TRP A 1 268 ? -2.460 -19.448 -4.955 1.00 94.81 268 TRP A CA 1
ATOM 2057 C C . TRP A 1 268 ? -1.564 -19.526 -3.728 1.00 94.81 268 TRP A C 1
ATOM 2059 O O . TRP A 1 268 ? -1.921 -19.021 -2.663 1.00 94.81 268 TRP A O 1
ATOM 2069 N N . SER A 1 269 ? -0.374 -20.099 -3.890 1.00 91.25 269 SER A N 1
ATOM 2070 C CA . SER A 1 269 ? 0.675 -20.030 -2.879 1.00 91.25 269 SER A CA 1
ATOM 2071 C C . SER A 1 269 ? 1.727 -19.028 -3.324 1.00 91.25 269 SER A C 1
ATOM 2073 O O . SER A 1 269 ? 2.269 -19.139 -4.423 1.00 91.25 269 SER A O 1
ATOM 2075 N N . THR A 1 270 ? 2.069 -18.067 -2.462 1.00 85.88 270 THR A N 1
ATOM 2076 C CA . THR A 1 270 ? 3.176 -17.137 -2.737 1.00 85.88 270 THR A CA 1
ATOM 2077 C C . THR A 1 270 ? 4.476 -17.894 -3.013 1.00 85.88 270 THR A C 1
ATOM 2079 O O . THR A 1 270 ? 5.247 -17.480 -3.868 1.00 85.88 270 THR A O 1
ATOM 2082 N N . ARG A 1 271 ? 4.679 -19.075 -2.410 1.00 87.06 271 ARG A N 1
ATOM 2083 C CA . ARG A 1 271 ? 5.852 -19.932 -2.663 1.00 87.06 271 ARG A CA 1
ATOM 2084 C C . ARG A 1 271 ? 6.025 -20.352 -4.125 1.00 87.06 271 ARG A C 1
ATOM 2086 O O . ARG A 1 271 ? 7.148 -20.649 -4.509 1.00 87.06 271 ARG A O 1
ATOM 2093 N N . ASP A 1 272 ? 4.980 -20.342 -4.950 1.00 92.50 272 ASP A N 1
ATOM 2094 C CA . ASP A 1 272 ? 5.113 -20.732 -6.360 1.00 92.50 272 ASP A CA 1
ATOM 2095 C C . ASP A 1 272 ? 5.623 -19.601 -7.259 1.00 92.50 272 ASP A C 1
ATOM 2097 O O . ASP A 1 272 ? 5.928 -19.837 -8.434 1.00 92.50 272 ASP A O 1
ATOM 2101 N N . PHE A 1 273 ? 5.697 -18.377 -6.726 1.00 91.81 273 PHE A N 1
ATOM 2102 C CA . PHE A 1 273 ? 6.077 -17.170 -7.462 1.00 91.81 273 PHE A CA 1
ATOM 2103 C C . PHE A 1 273 ? 7.524 -16.721 -7.212 1.00 91.81 273 PHE A C 1
ATOM 2105 O O . PHE A 1 273 ? 7.966 -15.742 -7.808 1.00 91.81 273 PHE A O 1
ATOM 2112 N N . SER A 1 274 ? 8.275 -17.403 -6.347 1.00 88.94 274 SER A N 1
ATOM 2113 C CA . SER A 1 274 ? 9.712 -17.158 -6.169 1.00 88.94 274 SER A CA 1
ATOM 2114 C C . SER A 1 274 ? 10.377 -18.334 -5.462 1.00 88.94 274 SER A C 1
ATOM 2116 O O . SER A 1 274 ? 9.725 -19.005 -4.656 1.00 88.94 274 SER A O 1
ATOM 2118 N N . ALA A 1 275 ? 11.674 -18.554 -5.706 1.00 84.06 275 ALA A N 1
ATOM 2119 C CA . ALA A 1 275 ? 12.458 -19.488 -4.899 1.00 84.06 275 ALA A CA 1
ATOM 2120 C C . ALA A 1 275 ? 12.479 -19.043 -3.424 1.00 84.06 275 ALA A C 1
ATOM 2122 O O . ALA A 1 275 ? 12.311 -17.862 -3.122 1.00 84.06 275 ALA A O 1
ATOM 2123 N N . VAL A 1 276 ? 12.664 -19.981 -2.489 1.00 77.12 276 VAL A N 1
ATOM 2124 C CA . VAL A 1 276 ? 12.620 -19.699 -1.039 1.00 77.12 276 VAL A CA 1
ATOM 2125 C C . VAL A 1 276 ? 13.659 -18.649 -0.651 1.00 77.12 276 VAL A C 1
ATOM 2127 O O . VAL A 1 276 ? 13.369 -17.731 0.113 1.00 77.12 276 VAL A O 1
ATOM 2130 N N . GLU A 1 277 ? 14.843 -18.767 -1.227 1.00 74.81 277 GLU A N 1
ATOM 2131 C CA . GLU A 1 277 ? 16.005 -17.911 -1.027 1.00 74.81 277 GLU A CA 1
ATOM 2132 C C . GLU A 1 277 ? 15.764 -16.495 -1.570 1.00 74.81 277 GLU A C 1
ATOM 2134 O O . GLU A 1 277 ? 16.283 -15.527 -1.022 1.00 74.81 277 GLU A O 1
ATOM 2139 N N . ASP A 1 278 ? 14.886 -16.365 -2.566 1.00 73.56 278 ASP A N 1
ATOM 2140 C CA . ASP A 1 278 ? 14.482 -15.092 -3.164 1.00 73.56 278 ASP A CA 1
ATOM 2141 C C . ASP A 1 278 ? 13.332 -14.410 -2.398 1.00 73.56 278 ASP A C 1
ATOM 2143 O O . ASP A 1 278 ? 12.914 -13.317 -2.770 1.00 73.56 278 ASP A O 1
ATOM 2147 N N . TRP A 1 279 ? 12.795 -15.032 -1.339 1.00 68.69 279 TRP A N 1
ATOM 2148 C CA . TRP A 1 279 ? 11.866 -14.388 -0.395 1.00 68.69 279 TRP A CA 1
ATOM 2149 C C . TRP A 1 279 ? 12.575 -13.824 0.839 1.00 68.69 279 TRP A C 1
ATOM 2151 O O . TRP A 1 279 ? 12.063 -12.910 1.480 1.00 68.69 279 TRP A O 1
ATOM 2161 N N . HIS A 1 280 ? 13.740 -14.373 1.186 1.00 56.69 280 HIS A N 1
ATOM 2162 C CA . HIS A 1 280 ? 14.525 -13.993 2.359 1.00 56.69 280 HIS A CA 1
ATOM 2163 C C . HIS A 1 280 ? 15.723 -13.145 1.948 1.00 56.69 280 HIS A C 1
ATOM 2165 O O . HIS A 1 280 ? 16.875 -13.514 2.178 1.00 56.69 280 HIS A O 1
ATOM 2171 N N . TYR A 1 281 ? 15.454 -12.000 1.329 1.00 61.53 281 TYR A N 1
ATOM 2172 C CA . TYR A 1 281 ? 16.505 -11.059 0.991 1.00 61.53 281 TYR A CA 1
ATOM 2173 C C . TYR A 1 281 ? 16.370 -9.767 1.773 1.00 61.53 281 TYR A C 1
ATOM 2175 O O . TYR A 1 281 ? 15.308 -9.350 2.235 1.00 61.53 281 TYR A O 1
ATOM 2183 N N . LYS A 1 282 ? 17.520 -9.131 1.909 1.00 62.47 282 LYS A N 1
ATOM 2184 C CA . LYS A 1 282 ? 17.648 -7.811 2.477 1.00 62.47 282 LYS A CA 1
ATOM 2185 C C . LYS A 1 282 ? 17.275 -6.802 1.402 1.00 62.47 282 LYS A C 1
ATOM 2187 O O . LYS A 1 282 ? 17.935 -6.750 0.363 1.00 62.47 282 LYS A O 1
ATOM 2192 N N . MET A 1 283 ? 16.190 -6.064 1.623 1.00 62.62 283 MET A N 1
ATOM 2193 C CA . MET A 1 283 ? 15.802 -4.982 0.717 1.00 62.62 283 MET A CA 1
ATOM 2194 C C . MET A 1 283 ? 16.906 -3.914 0.630 1.00 62.62 283 MET A C 1
ATOM 2196 O O . MET A 1 283 ? 17.766 -3.838 1.519 1.00 62.62 283 MET A O 1
ATOM 2200 N N . SER A 1 284 ? 16.928 -3.205 -0.508 1.00 56.03 284 SER A N 1
ATOM 2201 C CA . SER A 1 284 ? 18.143 -2.594 -1.061 1.00 56.03 284 SER A CA 1
ATOM 2202 C C . SER A 1 284 ? 18.560 -1.235 -0.503 1.00 56.03 284 SER A C 1
ATOM 2204 O O . SER A 1 284 ? 17.870 -0.685 0.380 1.00 56.03 284 SER A O 1
#

Foldseek 3Di:
DDDDDDDDDPPPPPPPPPDDDDDQAPFDDDVAGHGDDDPPDDDDPDDDDVVVVVVLCVLQSQLVRCCVPPLAQDPPHLLVSLLPVLQCCVPNNDHDPSSVVSLLVVQDPAQDQFDWDDDPRFTFTPCLLRLLSSLNSQLSCCVRPVVAADPSNLSSLSNSLSRADPQLFHFDWDWDDDDQPQASLSSLLSNLNSCQSHPCNVVPDDDPVVVVSVVSSLVCNLPPDDLWLVSLLCVCSVCVSDPPSADPVSNVVSVVSVVVQQDPVRDHDPCVTDPPVSSGDTID

Solvent-accessible surface area (backbone atoms only — not comparable to full-atom values): 16464 Å² total; per-residue (Å²): 138,84,86,79,84,82,84,80,80,81,80,79,81,76,76,73,77,75,77,74,78,78,69,73,46,71,35,74,37,99,96,42,78,39,63,52,88,56,99,82,56,89,71,76,93,58,92,50,74,65,51,53,50,51,52,51,48,51,58,51,48,48,31,51,28,43,42,76,75,67,65,58,75,36,80,85,45,44,18,53,42,36,48,49,46,25,72,44,25,94,82,71,42,82,67,66,63,70,56,49,48,52,46,56,71,69,40,70,98,65,77,62,89,55,69,77,44,77,58,98,92,24,62,22,21,81,65,36,67,45,34,32,35,44,18,21,16,43,10,25,33,17,45,50,70,71,67,41,64,44,73,63,32,55,51,26,46,56,38,33,59,39,33,45,42,97,74,23,40,35,33,41,74,50,83,56,69,83,85,76,45,82,43,51,64,47,42,31,46,45,42,49,44,20,52,60,38,23,49,66,53,65,85,68,63,78,55,67,68,59,52,50,52,52,47,32,32,53,51,33,69,50,68,57,80,64,91,39,55,49,53,43,42,50,43,54,56,46,32,66,63,39,74,78,60,46,52,71,67,56,48,52,51,23,51,53,51,53,60,73,54,47,45,98,88,72,46,74,58,74,71,80,29,40,59,74,71,73,63,72,50,69,47,64

Mean predicted aligned error: 7.21 Å